Protein AF-0000000066373907 (afdb_homodimer)

Secondary structure (DSSP, 8-state):
---------------------PPPPHHHHHHHHHHTTHHHHHHHHHHHHHHHHHHHHHHHHHHTS-GGGHHHHHHHHHHHHHHHHHHHS-HHHHHHHHHHHHHHHHHH--HHHHHHHHHHHTSHHHHHHHHHHHHHHHHHHHHHHHHHHHHHHHHHHHHHHHHHHHHHHHHHHGGG-/---------------------PPPPHHHHHHHHHHTTHHHHHHHHHHHHHHHHHHHHHHHHHHTS-GGGHHHHHHHHHHHHHHHHHHHS-HHHHHHHHHHHHHHHHHH--HHHHHHHHHHHTSHHHHHHHHHHHHHHHHHHHHHHHHHHHHHHHHHHHHHHHHHHHHHHHHHHGGG-

Radius of gyration: 29.96 Å; Cα contacts (8 Å, |Δi|>4): 237; chains: 2; bounding box: 47×124×114 Å

Solvent-accessible surface area (backbone atoms only — not comparable to full-atom values): 19797 Å² total; per-residue (Å²): 136,81,77,76,76,76,78,72,78,76,71,73,71,70,68,70,62,73,66,62,70,47,62,42,51,71,68,57,50,52,48,35,44,55,39,64,43,42,85,77,41,47,63,59,53,51,52,51,53,51,47,66,64,44,46,64,57,52,51,55,57,49,68,71,41,58,80,94,42,34,67,62,50,50,50,49,50,50,50,46,51,52,55,38,47,60,71,56,70,37,74,67,50,54,46,51,53,52,49,46,46,50,54,46,46,40,74,71,41,30,32,67,42,48,51,52,48,33,56,45,27,61,33,76,56,30,38,52,47,60,70,45,43,61,57,48,50,52,56,38,49,53,58,47,48,54,52,46,52,54,52,49,50,54,48,43,59,69,49,40,63,63,45,52,51,52,48,46,47,56,70,57,58,69,63,78,112,138,83,77,71,80,75,76,74,77,78,71,76,72,69,70,70,61,72,65,64,70,48,63,42,52,71,67,57,49,52,49,35,44,56,39,64,42,41,83,77,40,46,63,59,50,51,51,51,54,50,48,66,66,43,45,64,55,51,52,55,56,49,68,72,40,58,77,92,43,33,66,62,50,50,51,50,50,51,50,46,50,51,54,38,48,60,71,57,70,37,75,66,51,54,48,50,52,50,48,46,47,50,54,45,45,40,74,70,41,30,34,67,44,47,49,52,48,32,57,46,28,62,31,74,56,29,40,51,48,60,71,44,43,63,57,49,49,52,55,39,50,52,55,47,47,56,52,45,52,54,50,50,50,53,46,43,57,70,50,39,63,64,46,52,51,52,50,47,47,56,67,57,57,68,62,78,111

Sequence (354 aa):
MKLKTLLLPFAALALCANAFAAPPGDASLARWLDTQNFDRDIEKNMIEGFNAGFKPYADKALAEMPEAKKDQAAEAFNRYRENVLKDLITPEVKQAVRNTLLKNAREIYTQEEIDGMIAFYGSPVGQSVVAKNPRLIKKSMSEIAVSWTALSGKIARHHLPEFTEELRRIICGGIVDMKLKTLLLPFAALALCANAFAAPPGDASLARWLDTQNFDRDIEKNMIEGFNAGFKPYADKALAEMPEAKKDQAAEAFNRYRENVLKDLITPEVKQAVRNTLLKNAREIYTQEEIDGMIAFYGSPVGQSVVAKNPRLIKKSMSEIAVSWTALSGKIARHHLPEFTEELRRIICGGIVD

Foldseek 3Di:
DPPPPPPPPPPPPPPPPPVPLAQADPVLLVLLCVLLVCVVCVLVVVLVVLCVVCVVVLVVVLVPDDPVCSVVSNVVSVVVSVVVSVVCDDPVNSVVVSVVVSVVCRVPDGNVRSVVSSVQSVDPNNVVCSVCVVVVCVVVCVVVVVVCVVVVVVVCVVCVVVVVVVVCCVVPVVPPD/DCPPPPPPPPPPPPPPPPVPLAQADPVLLVLLCVLLVCVVCVLVVVLVVLCVVCVVVLVVVLVPDDPVCSVVSNVVSVVVSVVVSVVCDDPVNSVVVSVVVSVVCRVPDGNVRSVVSSVQSVDPVNVVCSVCVVVVCVVVCVVVVVVVVVVVVVVCVVCVVVVVVVVCCVVPVVPPD

pLDDT: mean 86.68, std 18.95, range [26.3, 98.62]

InterPro domains:
  IPR018637 Domain of unknown function DUF2059 [PF09832] (107-146)

Structure (mmCIF, N/CA/C/O backbone):
data_AF-0000000066373907-model_v1
#
loop_
_entity.id
_entity.type
_entity.pdbx_description
1 polymer 'DUF2059 domain-containing protein'
#
loop_
_atom_site.group_PDB
_atom_site.id
_atom_site.type_symbol
_atom_site.label_atom_id
_atom_site.label_alt_id
_atom_site.label_comp_id
_atom_site.label_asym_id
_atom_site.label_entity_id
_atom_site.label_seq_id
_atom_site.pdbx_PDB_ins_code
_atom_site.Cartn_x
_atom_site.Cartn_y
_atom_site.Cartn_z
_atom_site.occupancy
_atom_site.B_iso_or_equiv
_atom_site.auth_seq_id
_atom_site.auth_comp_id
_atom_site.auth_asym_id
_atom_site.auth_atom_id
_atom_site.pdbx_PDB_model_num
ATOM 1 N N . MET A 1 1 ? 12.992 -78.875 14.039 1 27.16 1 MET A N 1
ATOM 2 C CA . MET A 1 1 ? 13.805 -77.688 13.68 1 27.16 1 MET A CA 1
ATOM 3 C C . MET A 1 1 ? 12.922 -76.562 13.242 1 27.16 1 MET A C 1
ATOM 5 O O . MET A 1 1 ? 12.445 -76.5 12.109 1 27.16 1 MET A O 1
ATOM 9 N N . LYS A 1 2 ? 11.875 -76.25 14.148 1 34.34 2 LYS A N 1
ATOM 10 C CA . LYS A 1 2 ? 10.758 -75.312 14.109 1 34.34 2 LYS A CA 1
ATOM 11 C C . LYS A 1 2 ? 11.242 -73.875 13.828 1 34.34 2 LYS A C 1
ATOM 13 O O . LYS A 1 2 ? 12.031 -73.312 14.586 1 34.34 2 LYS A O 1
ATOM 18 N N . LEU A 1 3 ? 11.469 -73.625 12.547 1 29.72 3 LEU A N 1
ATOM 19 C CA . LEU A 1 3 ? 11.914 -72.375 12.031 1 29.72 3 LEU A CA 1
ATOM 20 C C . LEU A 1 3 ? 11 -71.25 12.516 1 29.72 3 LEU A C 1
ATOM 22 O O . LEU A 1 3 ? 9.805 -71.25 12.211 1 29.72 3 LEU A O 1
ATOM 26 N N . LYS A 1 4 ? 11.125 -70.75 13.766 1 40.22 4 LYS A N 1
ATOM 27 C CA . LYS A 1 4 ? 10.633 -69.5 14.398 1 40.22 4 LYS A CA 1
ATOM 28 C C . LYS A 1 4 ? 10.781 -68.312 13.461 1 40.22 4 LYS A C 1
ATOM 30 O O . LYS A 1 4 ? 11.891 -67.875 13.195 1 40.22 4 LYS A O 1
ATOM 35 N N . THR A 1 5 ? 10.148 -68.375 12.25 1 36.06 5 THR A N 1
ATOM 36 C CA . THR A 1 5 ? 10.172 -67.188 11.391 1 36.06 5 THR A CA 1
ATOM 37 C C . THR A 1 5 ? 9.766 -65.938 12.172 1 36.06 5 THR A C 1
ATOM 39 O O . THR A 1 5 ? 8.656 -65.875 12.703 1 36.06 5 THR A O 1
ATOM 42 N N . LEU A 1 6 ? 10.656 -65.375 12.914 1 40.25 6 LEU A N 1
ATOM 43 C CA . LEU A 1 6 ? 10.648 -64.062 13.562 1 40.25 6 LEU A CA 1
ATOM 44 C C . LEU A 1 6 ? 10.125 -62.969 12.617 1 40.25 6 LEU A C 1
ATOM 46 O O . LEU A 1 6 ? 10.727 -62.719 11.57 1 40.25 6 LEU A O 1
ATOM 50 N N . LEU A 1 7 ? 8.844 -62.969 12.305 1 39.47 7 LEU A N 1
ATOM 51 C CA . LEU A 1 7 ? 8.203 -61.844 11.625 1 39.47 7 LEU A CA 1
ATOM 52 C C . LEU A 1 7 ? 8.555 -60.531 12.289 1 39.47 7 LEU A C 1
ATOM 54 O O . LEU A 1 7 ? 8.273 -60.344 13.477 1 39.47 7 LEU A O 1
ATOM 58 N N . LEU A 1 8 ? 9.781 -60 12.102 1 41.75 8 LEU A N 1
ATOM 59 C CA . LEU A 1 8 ? 10.203 -58.656 12.508 1 41.75 8 LEU A CA 1
ATOM 60 C C . LEU A 1 8 ? 9.203 -57.625 12.047 1 41.75 8 LEU A C 1
ATOM 62 O O . LEU A 1 8 ? 8.891 -57.531 10.852 1 41.75 8 LEU A O 1
ATOM 66 N N . PRO A 1 9 ? 8.219 -57.188 12.906 1 45.09 9 PRO A N 1
ATOM 67 C CA . PRO A 1 9 ? 7.375 -56.031 12.586 1 45.09 9 PRO A CA 1
ATOM 68 C C . PRO A 1 9 ? 8.18 -54.844 12.062 1 45.09 9 PRO A C 1
ATOM 70 O O . PRO A 1 9 ? 9.086 -54.375 12.742 1 45.09 9 PRO A O 1
ATOM 73 N N . PHE A 1 10 ? 8.633 -54.781 10.805 1 41.22 10 PHE A N 1
ATOM 74 C CA . PHE A 1 10 ? 9.109 -53.531 10.227 1 41.22 10 PHE A CA 1
ATOM 75 C C . PHE A 1 10 ? 8.172 -52.375 10.562 1 41.22 10 PHE A C 1
ATOM 77 O O . PHE A 1 10 ? 7.074 -52.281 10.008 1 41.22 10 PHE A O 1
ATOM 84 N N . ALA A 1 11 ? 8.016 -51.969 11.844 1 39.66 11 ALA A N 1
ATOM 85 C CA . ALA A 1 11 ? 7.434 -50.688 12.148 1 39.66 11 ALA A CA 1
ATOM 86 C C . ALA A 1 11 ? 8.008 -49.594 11.242 1 39.66 11 ALA A C 1
ATOM 88 O O . ALA A 1 11 ? 9.188 -49.25 11.336 1 39.66 11 ALA A O 1
ATOM 89 N N . ALA A 1 12 ? 7.648 -49.531 10.031 1 39.56 12 ALA A N 1
ATOM 90 C CA . ALA A 1 12 ? 7.867 -48.312 9.266 1 39.56 12 ALA A CA 1
ATOM 91 C C . ALA A 1 12 ? 7.605 -47.062 10.117 1 39.56 12 ALA A C 1
ATOM 93 O O . ALA A 1 12 ? 6.465 -46.812 10.5 1 39.56 12 ALA A O 1
ATOM 94 N N . LEU A 1 13 ? 8.43 -46.812 11.125 1 38.62 13 LEU A N 1
ATOM 95 C CA . LEU A 1 13 ? 8.414 -45.438 11.664 1 38.62 13 LEU A CA 1
ATOM 96 C C . LEU A 1 13 ? 8.25 -44.438 10.547 1 38.62 13 LEU A C 1
ATOM 98 O O . LEU A 1 13 ? 9.164 -44.219 9.75 1 38.62 13 LEU A O 1
ATOM 102 N N . ALA A 1 14 ? 7.105 -44.375 9.945 1 40.09 14 ALA A N 1
ATOM 103 C CA . ALA A 1 14 ? 6.812 -43.125 9.25 1 40.09 14 ALA A CA 1
ATOM 104 C C . ALA A 1 14 ? 7.422 -41.938 9.977 1 40.09 14 ALA A C 1
ATOM 106 O O . ALA A 1 14 ? 6.961 -41.562 11.055 1 40.09 14 ALA A O 1
ATOM 107 N N . LEU A 1 15 ? 8.734 -41.812 10.047 1 37.41 15 LEU A N 1
ATOM 108 C CA . LEU A 1 15 ? 9.25 -40.469 10.352 1 37.41 15 LEU A CA 1
ATOM 109 C C . LEU A 1 15 ? 8.32 -39.406 9.805 1 37.41 15 LEU A C 1
ATOM 111 O O . LEU A 1 15 ? 8.227 -39.219 8.586 1 37.41 15 LEU A O 1
ATOM 115 N N . CYS A 1 16 ? 7.195 -39.281 10.344 1 41.19 16 CYS A N 1
ATOM 116 C CA . CYS A 1 16 ? 6.625 -37.969 10.211 1 41.19 16 CYS A CA 1
ATOM 117 C C . CYS A 1 16 ? 7.715 -36.906 10.219 1 41.19 16 CYS A C 1
ATOM 119 O O . CYS A 1 16 ? 8.164 -36.469 11.289 1 41.19 16 CYS A O 1
ATOM 121 N N . ALA A 1 17 ? 8.797 -37.031 9.43 1 38.56 17 ALA A N 1
ATOM 122 C CA . ALA A 1 17 ? 9.578 -35.812 9.266 1 38.56 17 ALA A CA 1
ATOM 123 C C . ALA A 1 17 ? 8.703 -34.594 9.445 1 38.56 17 ALA A C 1
ATOM 125 O O . ALA A 1 17 ? 7.77 -34.344 8.672 1 38.56 17 ALA A O 1
ATOM 126 N N . ASN A 1 18 ? 8.211 -34.312 10.555 1 42.47 18 ASN A N 1
ATOM 127 C CA . ASN A 1 18 ? 7.922 -32.906 10.695 1 42.47 18 ASN A CA 1
ATOM 128 C C . ASN A 1 18 ? 8.719 -32.062 9.695 1 42.47 18 ASN A C 1
ATOM 130 O O . ASN A 1 18 ? 9.922 -31.859 9.883 1 42.47 18 ASN A O 1
ATOM 134 N N . ALA A 1 19 ? 8.852 -32.438 8.445 1 44.06 19 ALA A N 1
ATOM 135 C CA . ALA A 1 19 ? 9.469 -31.609 7.422 1 44.06 19 ALA A CA 1
ATOM 136 C C . ALA A 1 19 ? 9.477 -30.141 7.844 1 44.06 19 ALA A C 1
ATOM 138 O O . ALA A 1 19 ? 8.445 -29.469 7.793 1 44.06 19 ALA A O 1
ATOM 139 N N . PHE A 1 20 ? 9.93 -29.891 9 1 51.97 20 PHE A N 1
ATOM 140 C CA . PHE A 1 20 ? 10.242 -28.484 9.258 1 51.97 20 PHE A CA 1
ATOM 141 C C . PHE A 1 20 ? 10.461 -27.734 7.957 1 51.97 20 PHE A C 1
ATOM 143 O O . PHE A 1 20 ? 11.281 -28.125 7.129 1 51.97 20 PHE A O 1
ATOM 150 N N . ALA A 1 21 ? 9.336 -27.188 7.434 1 69.56 21 ALA A N 1
ATOM 151 C CA . ALA A 1 21 ? 9.453 -26.312 6.27 1 69.56 21 ALA A CA 1
ATOM 152 C C . ALA A 1 21 ? 10.805 -25.609 6.238 1 69.56 21 ALA A C 1
ATOM 154 O O . ALA A 1 21 ? 11.141 -24.859 7.16 1 69.56 21 ALA A O 1
ATOM 155 N N . ALA A 1 22 ? 11.82 -26.203 5.613 1 84.75 22 ALA A N 1
ATOM 156 C CA . ALA A 1 22 ? 13.172 -25.672 5.496 1 84.75 22 ALA A CA 1
ATOM 157 C C . ALA A 1 22 ? 13.156 -24.219 5.066 1 84.75 22 ALA A C 1
ATOM 159 O O . ALA A 1 22 ? 12.359 -23.828 4.207 1 84.75 22 ALA A O 1
ATOM 160 N N . PRO A 1 23 ? 13.891 -23.422 5.844 1 92.12 23 PRO A N 1
ATOM 161 C CA . PRO A 1 23 ? 14.031 -22.047 5.348 1 92.12 23 PRO A CA 1
ATOM 162 C C . PRO A 1 23 ? 14.531 -21.984 3.908 1 92.12 23 PRO A C 1
ATOM 164 O O . PRO A 1 23 ? 15.25 -22.891 3.461 1 92.12 23 PRO A O 1
ATOM 167 N N . PRO A 1 24 ? 14.047 -21.047 3.199 1 97.5 24 PRO A N 1
ATOM 168 C CA . PRO A 1 24 ? 14.492 -20.938 1.807 1 97.5 24 PRO A CA 1
ATOM 169 C C . PRO A 1 24 ? 15.984 -20.656 1.681 1 97.5 24 PRO A C 1
ATOM 171 O O . PRO A 1 24 ? 16.547 -19.922 2.504 1 97.5 24 PRO A O 1
ATOM 174 N N . GLY A 1 25 ? 16.641 -21.281 0.656 1 96.62 25 GLY A N 1
ATOM 175 C CA . GLY A 1 25 ? 18.047 -21 0.358 1 96.62 25 GLY A CA 1
ATOM 176 C C . GLY A 1 25 ? 18.25 -19.641 -0.283 1 96.62 25 GLY A C 1
ATOM 177 O O . GLY A 1 25 ? 17.297 -19.047 -0.812 1 96.62 25 GLY A O 1
ATOM 178 N N . ASP A 1 26 ? 19.484 -19.141 -0.21 1 96.44 26 ASP A N 1
ATOM 179 C CA . ASP A 1 26 ? 19.828 -17.828 -0.762 1 96.44 26 ASP A CA 1
ATOM 180 C C . ASP A 1 26 ? 19.547 -17.781 -2.262 1 96.44 26 ASP A C 1
ATOM 182 O O . ASP A 1 26 ? 19.031 -16.781 -2.762 1 96.44 26 ASP A O 1
ATOM 186 N N . ALA A 1 27 ? 19.859 -18.797 -2.938 1 97 27 ALA A N 1
ATOM 187 C CA . ALA A 1 27 ? 19.672 -18.828 -4.387 1 97 27 ALA A CA 1
ATOM 188 C C . ALA A 1 27 ? 18.188 -18.75 -4.75 1 97 27 ALA A C 1
ATOM 190 O O . ALA A 1 27 ? 17.812 -18.047 -5.688 1 97 27 ALA A O 1
ATOM 191 N N . SER A 1 28 ? 17.344 -19.484 -4.027 1 97.69 28 SER A N 1
ATOM 192 C CA . SER A 1 28 ? 15.906 -19.469 -4.27 1 97.69 28 SER A CA 1
ATOM 193 C C . SER A 1 28 ? 15.312 -18.094 -3.98 1 97.69 28 SER A C 1
ATOM 195 O O . SER A 1 28 ? 14.477 -17.594 -4.734 1 97.69 28 SER A O 1
ATOM 197 N N . LEU A 1 29 ? 15.789 -17.516 -2.92 1 98.06 29 LEU A N 1
ATOM 198 C CA . LEU A 1 29 ? 15.297 -16.188 -2.555 1 98.06 29 LEU A CA 1
ATOM 199 C C . LEU A 1 29 ? 15.68 -15.156 -3.609 1 98.06 29 LEU A C 1
ATOM 201 O O . LEU A 1 29 ? 14.875 -14.305 -3.973 1 98.06 29 LEU A O 1
ATOM 205 N N . ALA A 1 30 ? 16.906 -15.219 -4.062 1 96.38 30 ALA A N 1
ATOM 206 C CA . ALA A 1 30 ? 17.328 -14.32 -5.129 1 96.38 30 ALA A CA 1
ATOM 207 C C . ALA A 1 30 ? 16.5 -14.523 -6.391 1 96.38 30 ALA A C 1
ATOM 209 O O . ALA A 1 30 ? 16.078 -13.555 -7.027 1 96.38 30 ALA A O 1
ATOM 210 N N . ARG A 1 31 ? 16.25 -15.719 -6.727 1 97.44 31 ARG A N 1
ATOM 211 C CA . ARG A 1 31 ? 15.445 -16.031 -7.902 1 97.44 31 ARG A CA 1
ATOM 212 C C . ARG A 1 31 ? 14.016 -15.523 -7.73 1 97.44 31 ARG A C 1
ATOM 214 O O . ARG A 1 31 ? 13.414 -15.031 -8.68 1 97.44 31 ARG A O 1
ATOM 221 N N . TRP A 1 32 ? 13.453 -15.664 -6.582 1 98 32 TRP A N 1
ATOM 222 C CA . TRP A 1 32 ? 12.125 -15.148 -6.285 1 98 32 TRP A CA 1
ATOM 223 C C . TRP A 1 32 ? 12.039 -13.656 -6.555 1 98 32 TRP A C 1
ATOM 225 O O . TRP A 1 32 ? 11.141 -13.188 -7.262 1 98 32 TRP A O 1
ATOM 235 N N . LEU A 1 33 ? 12.992 -12.953 -6.004 1 96.56 33 LEU A N 1
ATOM 236 C CA . LEU A 1 33 ? 12.969 -11.508 -6.207 1 96.56 33 LEU A CA 1
ATOM 237 C C . LEU A 1 33 ? 13.094 -11.164 -7.691 1 96.56 33 LEU A C 1
ATOM 239 O O . LEU A 1 33 ? 12.5 -10.195 -8.164 1 96.56 33 LEU A O 1
ATOM 243 N N . ASP A 1 34 ? 13.883 -11.93 -8.414 1 95.38 34 ASP A N 1
ATOM 244 C CA . ASP A 1 34 ? 14.023 -11.727 -9.852 1 95.38 34 ASP A CA 1
ATOM 245 C C . ASP A 1 34 ? 12.688 -11.875 -10.562 1 95.38 34 ASP A C 1
ATOM 247 O O . ASP A 1 34 ? 12.359 -11.094 -11.461 1 95.38 34 ASP A O 1
ATOM 251 N N . THR A 1 35 ? 11.953 -12.875 -10.148 1 96.88 35 THR A N 1
ATOM 252 C CA . THR A 1 35 ? 10.664 -13.117 -10.789 1 96.88 35 THR A CA 1
ATOM 253 C C . THR A 1 35 ? 9.688 -11.977 -10.492 1 96.88 35 THR A C 1
ATOM 255 O O . THR A 1 35 ? 8.719 -11.773 -11.227 1 96.88 35 THR A O 1
ATOM 258 N N . GLN A 1 36 ? 9.938 -11.211 -9.477 1 92.94 36 GLN A N 1
ATOM 259 C CA . GLN A 1 36 ? 9.086 -10.094 -9.094 1 92.94 36 GLN A CA 1
ATOM 260 C C . GLN A 1 36 ? 9.5 -8.812 -9.805 1 92.94 36 GLN A C 1
ATOM 262 O O . GLN A 1 36 ? 8.883 -7.762 -9.617 1 92.94 36 GLN A O 1
ATOM 267 N N . ASN A 1 37 ? 10.516 -8.867 -10.531 1 92.5 37 ASN A N 1
ATOM 268 C CA . ASN A 1 37 ? 11.086 -7.738 -11.266 1 92.5 37 ASN A CA 1
ATOM 269 C C . ASN A 1 37 ? 11.492 -6.605 -10.328 1 92.5 37 ASN A C 1
ATOM 271 O O . ASN A 1 37 ? 11.344 -5.43 -10.672 1 92.5 37 ASN A O 1
ATOM 275 N N . PHE A 1 38 ? 11.961 -7.02 -9.211 1 90.69 38 PHE A N 1
ATOM 276 C CA . PHE A 1 38 ? 12.312 -6.062 -8.172 1 90.69 38 PHE A CA 1
ATOM 277 C C . PHE A 1 38 ? 13.391 -5.102 -8.664 1 90.69 38 PHE A C 1
ATOM 279 O O . PHE A 1 38 ? 13.219 -3.881 -8.586 1 90.69 38 PHE A O 1
ATOM 286 N N . ASP A 1 39 ? 14.461 -5.617 -9.18 1 87.19 39 ASP A N 1
ATOM 287 C CA . ASP A 1 39 ? 15.602 -4.801 -9.578 1 87.19 39 ASP A CA 1
ATOM 288 C C . ASP A 1 39 ? 15.219 -3.828 -10.695 1 87.19 39 ASP A C 1
ATOM 290 O O . ASP A 1 39 ? 15.688 -2.689 -10.727 1 87.19 39 ASP A O 1
ATOM 294 N N . ARG A 1 40 ? 14.336 -4.25 -11.469 1 88.06 40 ARG A N 1
ATOM 295 C CA . ARG A 1 40 ? 13.875 -3.412 -12.57 1 88.06 40 ARG A CA 1
ATOM 296 C C . ARG A 1 40 ? 13.055 -2.234 -12.055 1 88.06 40 ARG A C 1
ATOM 298 O O . ARG A 1 40 ? 13.156 -1.122 -12.57 1 88.06 40 ARG A O 1
ATOM 305 N N . ASP A 1 41 ? 12.289 -2.459 -10.984 1 92.25 41 ASP A N 1
ATOM 306 C CA . ASP A 1 41 ? 11.242 -1.504 -10.641 1 92.25 41 ASP A CA 1
ATOM 307 C C . ASP A 1 41 ? 11.633 -0.679 -9.414 1 92.25 41 ASP A C 1
ATOM 309 O O . ASP A 1 41 ? 11.016 0.348 -9.133 1 92.25 41 ASP A O 1
ATOM 313 N N . ILE A 1 42 ? 12.602 -1.022 -8.75 1 93.44 42 ILE A N 1
ATOM 314 C CA . ILE A 1 42 ? 12.898 -0.463 -7.434 1 93.44 42 ILE A CA 1
ATOM 315 C C . ILE A 1 42 ? 13.156 1.037 -7.555 1 93.44 42 ILE A C 1
ATOM 317 O O . ILE A 1 42 ? 12.633 1.83 -6.77 1 93.44 42 ILE A O 1
ATOM 321 N N . GLU A 1 43 ? 13.93 1.405 -8.523 1 93.25 43 GLU A N 1
ATOM 322 C CA . GLU A 1 43 ? 14.273 2.818 -8.664 1 93.25 43 GLU A CA 1
ATOM 323 C C . GLU A 1 43 ? 13.031 3.66 -8.93 1 93.25 43 GLU A C 1
ATOM 325 O O . GLU A 1 43 ? 12.812 4.688 -8.281 1 93.25 43 GLU A O 1
ATOM 330 N N . LYS A 1 44 ? 12.297 3.234 -9.859 1 92.94 44 LYS A N 1
ATOM 331 C CA . LYS A 1 44 ? 11.047 3.926 -10.18 1 92.94 44 LYS A CA 1
ATOM 332 C C . LYS A 1 44 ? 10.141 4.012 -8.961 1 92.94 44 LYS A C 1
ATOM 334 O O . LYS A 1 44 ? 9.57 5.07 -8.68 1 92.94 44 LYS A O 1
ATOM 339 N N . ASN A 1 45 ? 10.031 2.928 -8.266 1 90.06 45 ASN A N 1
ATOM 340 C CA . ASN A 1 45 ? 9.18 2.887 -7.078 1 90.06 45 ASN A CA 1
ATOM 341 C C . ASN A 1 45 ? 9.68 3.842 -5.996 1 90.06 45 ASN A C 1
ATOM 343 O O . ASN A 1 45 ? 8.883 4.523 -5.352 1 90.06 45 ASN A O 1
ATOM 347 N N . MET A 1 46 ? 10.938 3.922 -5.855 1 91.56 46 MET A N 1
ATOM 348 C CA . MET A 1 46 ? 11.523 4.824 -4.867 1 91.56 46 MET A CA 1
ATOM 349 C C . MET A 1 46 ? 11.289 6.281 -5.25 1 91.56 46 MET A C 1
ATOM 351 O O . MET A 1 46 ? 10.922 7.098 -4.406 1 91.56 46 MET A O 1
ATOM 355 N N . ILE A 1 47 ? 11.477 6.594 -6.504 1 93.44 47 ILE A N 1
ATOM 356 C CA . ILE A 1 47 ? 11.273 7.949 -7.004 1 93.44 47 ILE A CA 1
ATOM 357 C C . ILE A 1 47 ? 9.805 8.344 -6.836 1 93.44 47 ILE A C 1
ATOM 359 O O . ILE A 1 47 ? 9.508 9.43 -6.328 1 93.44 47 ILE A O 1
ATOM 363 N N . GLU A 1 48 ? 8.953 7.48 -7.215 1 90.19 48 GLU A N 1
ATOM 364 C CA . GLU A 1 48 ? 7.523 7.746 -7.086 1 90.19 48 GLU A CA 1
ATOM 365 C C . GLU A 1 48 ? 7.125 7.926 -5.625 1 90.19 48 GLU A C 1
ATOM 367 O O . GLU A 1 48 ? 6.32 8.805 -5.297 1 90.19 48 GLU A O 1
ATOM 372 N N . GLY A 1 49 ? 7.648 7.086 -4.855 1 86.75 49 GLY A N 1
ATOM 373 C CA . GLY A 1 49 ? 7.383 7.211 -3.43 1 86.75 49 GLY A CA 1
ATOM 374 C C . GLY A 1 49 ? 7.848 8.531 -2.852 1 86.75 49 GLY A C 1
ATOM 375 O O . GLY A 1 49 ? 7.121 9.18 -2.096 1 86.75 49 GLY A O 1
ATOM 376 N N . PHE A 1 50 ? 9.016 8.992 -3.152 1 90.75 50 PHE A N 1
ATOM 377 C CA . PHE A 1 50 ? 9.531 10.273 -2.689 1 90.75 50 PHE A CA 1
ATOM 378 C C . PHE A 1 50 ? 8.68 11.422 -3.209 1 90.75 50 PHE A C 1
ATOM 380 O O . PHE A 1 50 ? 8.344 12.336 -2.459 1 90.75 50 PHE A O 1
ATOM 387 N N . ASN A 1 51 ? 8.328 11.352 -4.508 1 92 51 ASN A N 1
ATOM 388 C CA . ASN A 1 51 ? 7.547 12.414 -5.129 1 92 51 ASN A CA 1
ATOM 389 C C . ASN A 1 51 ? 6.168 12.539 -4.492 1 92 51 ASN A C 1
ATOM 391 O O . ASN A 1 51 ? 5.656 13.648 -4.32 1 92 51 ASN A O 1
ATOM 395 N N . ALA A 1 52 ? 5.637 11.484 -4.156 1 86.94 52 ALA A N 1
ATOM 396 C CA . ALA A 1 52 ? 4.316 11.5 -3.531 1 86.94 52 ALA A CA 1
ATOM 397 C C . ALA A 1 52 ? 4.352 12.219 -2.186 1 86.94 52 ALA A C 1
ATOM 399 O O . ALA A 1 52 ? 3.393 12.898 -1.812 1 86.94 52 ALA A O 1
ATOM 400 N N . GLY A 1 53 ? 5.355 12.086 -1.495 1 84.5 53 GLY A N 1
ATOM 401 C CA . GLY A 1 53 ? 5.504 12.758 -0.215 1 84.5 53 GLY A CA 1
ATOM 402 C C . GLY A 1 53 ? 5.953 14.203 -0.348 1 84.5 53 GLY A C 1
ATOM 403 O O . GLY A 1 53 ? 5.578 15.055 0.459 1 84.5 53 GLY A O 1
ATOM 404 N N . PHE A 1 54 ? 6.652 14.469 -1.326 1 90.5 54 PHE A N 1
ATOM 405 C CA . PHE A 1 54 ? 7.27 15.781 -1.512 1 90.5 54 PHE A CA 1
ATOM 406 C C . PHE A 1 54 ? 6.289 16.75 -2.158 1 90.5 54 PHE A C 1
ATOM 408 O O . PHE A 1 54 ? 6.305 17.953 -1.858 1 90.5 54 PHE A O 1
ATOM 415 N N . LYS A 1 55 ? 5.488 16.297 -2.99 1 92 55 LYS A N 1
ATOM 416 C CA . LYS A 1 55 ? 4.656 17.141 -3.846 1 92 55 LYS A CA 1
ATOM 417 C C . LYS A 1 55 ? 3.713 18 -3.016 1 92 55 LYS A C 1
ATOM 419 O O . LYS A 1 55 ? 3.609 19.203 -3.242 1 92 55 LYS A O 1
ATOM 424 N N . PRO A 1 56 ? 3.021 17.469 -2.059 1 89.62 56 PRO A N 1
ATOM 425 C CA . PRO A 1 56 ? 2.135 18.328 -1.274 1 89.62 56 PRO A CA 1
ATOM 426 C C . PRO A 1 56 ? 2.885 19.438 -0.554 1 89.62 56 PRO A C 1
ATOM 428 O O . PRO A 1 56 ? 2.354 20.547 -0.397 1 89.62 56 PRO A O 1
ATOM 431 N N . TYR A 1 57 ? 3.998 19.156 -0.12 1 87.06 57 TYR A N 1
ATOM 432 C CA . TYR A 1 57 ? 4.82 20.172 0.545 1 87.06 57 TYR A CA 1
ATOM 433 C C . TYR A 1 57 ? 5.246 21.25 -0.431 1 87.06 57 TYR A C 1
ATOM 435 O O . TYR A 1 57 ? 5.141 22.438 -0.125 1 87.06 57 TYR A O 1
ATOM 443 N N . ALA A 1 58 ? 5.715 20.812 -1.536 1 92.06 58 ALA A N 1
ATOM 444 C CA . ALA A 1 58 ? 6.133 21.75 -2.568 1 92.06 58 ALA A CA 1
ATOM 445 C C . ALA A 1 58 ? 4.961 22.594 -3.041 1 92.06 58 ALA A C 1
ATOM 447 O O . ALA A 1 58 ? 5.09 23.812 -3.195 1 92.06 58 ALA A O 1
ATOM 448 N N . ASP A 1 59 ? 3.838 22.031 -3.258 1 93.44 59 ASP A N 1
ATOM 449 C CA . ASP A 1 59 ? 2.65 22.75 -3.719 1 93.44 59 ASP A CA 1
ATOM 450 C C . ASP A 1 59 ? 2.227 23.812 -2.711 1 93.44 59 ASP A C 1
ATOM 452 O O . ASP A 1 59 ? 1.892 24.938 -3.094 1 93.44 59 ASP A O 1
ATOM 456 N N . LYS A 1 60 ? 2.205 23.5 -1.528 1 91.75 60 LYS A N 1
ATOM 457 C CA . LYS A 1 60 ? 1.839 24.438 -0.476 1 91.75 60 LYS A CA 1
ATOM 458 C C . LYS A 1 60 ? 2.801 25.625 -0.439 1 91.75 60 LYS A C 1
ATOM 460 O O . LYS A 1 60 ? 2.371 26.781 -0.361 1 91.75 60 LYS A O 1
ATOM 465 N N . ALA A 1 61 ? 4.023 25.328 -0.466 1 90.25 61 ALA A N 1
ATOM 466 C CA . ALA A 1 61 ? 5.039 26.391 -0.437 1 90.25 61 ALA A CA 1
ATOM 467 C C . ALA A 1 61 ? 4.93 27.281 -1.663 1 90.25 61 ALA A C 1
ATOM 469 O O . ALA A 1 61 ? 5.035 28.516 -1.554 1 90.25 61 ALA A O 1
ATOM 470 N N . LEU A 1 62 ? 4.738 26.703 -2.797 1 92.75 62 LEU A N 1
ATOM 471 C CA . LEU A 1 62 ? 4.629 27.453 -4.043 1 92.75 62 LEU A CA 1
ATOM 472 C C . LEU A 1 62 ? 3.381 28.328 -4.043 1 92.75 62 LEU A C 1
ATOM 474 O O . LEU A 1 62 ? 3.379 29.422 -4.629 1 92.75 62 LEU A O 1
ATOM 478 N N . ALA A 1 63 ? 2.348 27.891 -3.436 1 93.12 63 ALA A N 1
ATOM 479 C CA . ALA A 1 63 ? 1.103 28.656 -3.35 1 93.12 63 ALA A CA 1
ATOM 480 C C . ALA A 1 63 ? 1.304 29.953 -2.58 1 93.12 63 ALA A C 1
ATOM 482 O O . ALA A 1 63 ? 0.592 30.938 -2.811 1 93.12 63 ALA A O 1
ATOM 483 N N . GLU A 1 64 ? 2.248 29.938 -1.75 1 89.69 64 GLU A N 1
ATOM 484 C CA . GLU A 1 64 ? 2.506 31.109 -0.903 1 89.69 64 GLU A CA 1
ATOM 485 C C . GLU A 1 64 ? 3.482 32.062 -1.571 1 89.69 64 GLU A C 1
ATOM 487 O O . GLU A 1 64 ? 3.727 33.156 -1.063 1 89.69 64 GLU A O 1
ATOM 492 N N . MET A 1 65 ? 4.023 31.672 -2.633 1 89.69 65 MET A N 1
ATOM 493 C CA . MET A 1 65 ? 4.98 32.5 -3.359 1 89.69 65 MET A CA 1
ATOM 494 C C . MET A 1 65 ? 4.262 33.562 -4.18 1 89.69 65 MET A C 1
ATOM 496 O O . MET A 1 65 ? 3.141 33.344 -4.648 1 89.69 65 MET A O 1
ATOM 500 N N . PRO A 1 66 ? 4.93 34.781 -4.312 1 89.44 66 PRO A N 1
ATOM 501 C CA . PRO A 1 66 ? 4.379 35.75 -5.246 1 89.44 66 PRO A CA 1
ATOM 502 C C . PRO A 1 66 ? 4.211 35.219 -6.656 1 89.44 66 PRO A C 1
ATOM 504 O O . PRO A 1 66 ? 5.047 34.438 -7.125 1 89.44 66 PRO A O 1
ATOM 507 N N . GLU A 1 67 ? 3.072 35.5 -7.305 1 89.94 67 GLU A N 1
ATOM 508 C CA . GLU A 1 67 ? 2.705 34.969 -8.609 1 89.94 67 GLU A CA 1
ATOM 509 C C . GLU A 1 67 ? 3.838 35.156 -9.617 1 89.94 67 GLU A C 1
ATOM 511 O O . GLU A 1 67 ? 4.125 34.25 -10.414 1 89.94 67 GLU A O 1
ATOM 516 N N . ALA A 1 68 ? 4.512 36.375 -9.508 1 91.44 68 ALA A N 1
ATOM 517 C CA . ALA A 1 68 ? 5.543 36.719 -10.477 1 91.44 68 ALA A CA 1
ATOM 518 C C . ALA A 1 68 ? 6.77 35.812 -10.328 1 91.44 68 ALA A C 1
ATOM 520 O O . ALA A 1 68 ? 7.594 35.719 -11.242 1 91.44 68 ALA A O 1
ATOM 521 N N . LYS A 1 69 ? 6.863 35.125 -9.227 1 93.25 69 LYS A N 1
ATOM 522 C CA . LYS A 1 69 ? 8.078 34.375 -8.938 1 93.25 69 LYS A CA 1
ATOM 523 C C . LYS A 1 69 ? 7.781 32.875 -8.883 1 93.25 69 LYS A C 1
ATOM 525 O O . LYS A 1 69 ? 8.688 32.062 -8.648 1 93.25 69 LYS A O 1
ATOM 530 N N . LYS A 1 70 ? 6.602 32.469 -9.117 1 92.81 70 LYS A N 1
ATOM 531 C CA . LYS A 1 70 ? 6.172 31.094 -8.938 1 92.81 70 LYS A CA 1
ATOM 532 C C . LYS A 1 70 ? 6.938 30.156 -9.859 1 92.81 70 LYS A C 1
ATOM 534 O O . LYS A 1 70 ? 7.324 29.062 -9.453 1 92.81 70 LYS A O 1
ATOM 539 N N . ASP A 1 71 ? 7.125 30.578 -11.07 1 93.88 71 ASP A N 1
ATOM 540 C CA . ASP A 1 71 ? 7.828 29.734 -12.031 1 93.88 71 ASP A CA 1
ATOM 541 C C . ASP A 1 71 ? 9.281 29.516 -11.609 1 93.88 71 ASP A C 1
ATOM 543 O O . ASP A 1 71 ? 9.789 28.391 -11.656 1 93.88 71 ASP A O 1
ATOM 547 N N . GLN A 1 72 ? 9.914 30.562 -11.211 1 94.25 72 GLN A N 1
ATOM 548 C CA . GLN A 1 72 ? 11.297 30.453 -10.758 1 94.25 72 GLN A CA 1
ATOM 549 C C . GLN A 1 72 ? 11.398 29.609 -9.492 1 94.25 72 GLN A C 1
ATOM 551 O O . GLN A 1 72 ? 12.32 28.797 -9.352 1 94.25 72 GLN A O 1
ATOM 556 N N . ALA A 1 73 ? 10.5 29.828 -8.625 1 94.88 73 ALA A N 1
ATOM 557 C CA . ALA A 1 73 ? 10.484 29.031 -7.391 1 94.88 73 ALA A CA 1
ATOM 558 C C . ALA A 1 73 ? 10.258 27.562 -7.684 1 94.88 73 ALA A C 1
ATOM 560 O O . ALA A 1 73 ? 10.883 26.688 -7.062 1 94.88 73 ALA A O 1
ATOM 561 N N . ALA A 1 74 ? 9.344 27.297 -8.617 1 95.56 74 ALA A N 1
ATOM 562 C CA . ALA A 1 74 ? 9.062 25.906 -9.008 1 95.56 74 ALA A CA 1
ATOM 563 C C . ALA A 1 74 ? 10.32 25.219 -9.531 1 95.56 74 ALA A C 1
ATOM 565 O O . ALA A 1 74 ? 10.555 24.047 -9.25 1 95.56 74 ALA A O 1
ATOM 566 N N . GLU A 1 75 ? 11.086 25.922 -10.25 1 95.94 75 GLU A N 1
ATOM 567 C CA . GLU A 1 75 ? 12.336 25.375 -10.773 1 95.94 75 GLU A CA 1
ATOM 568 C C . GLU A 1 75 ? 13.32 25.094 -9.648 1 95.94 75 GLU A C 1
ATOM 570 O O . GLU A 1 75 ? 14.047 24.094 -9.688 1 95.94 75 GLU A O 1
ATOM 575 N N . ALA A 1 76 ? 13.359 25.953 -8.734 1 95.25 76 ALA A N 1
ATOM 576 C CA . ALA A 1 76 ? 14.234 25.75 -7.582 1 95.25 76 ALA A CA 1
ATOM 577 C C . ALA A 1 76 ? 13.82 24.5 -6.793 1 95.25 76 ALA A C 1
ATOM 579 O O . ALA A 1 76 ? 14.68 23.719 -6.363 1 95.25 76 ALA A O 1
ATOM 580 N N . PHE A 1 77 ? 12.531 24.359 -6.625 1 95.62 77 PHE A N 1
ATOM 581 C CA . PHE A 1 77 ? 12.023 23.172 -5.945 1 95.62 77 PHE A CA 1
ATOM 582 C C . PHE A 1 77 ? 12.398 21.906 -6.715 1 95.62 77 PHE A C 1
ATOM 584 O O . PHE A 1 77 ? 12.773 20.906 -6.113 1 95.62 77 PHE A O 1
ATOM 591 N N . ASN A 1 78 ? 12.25 21.938 -8 1 95.81 78 ASN A N 1
ATOM 592 C CA . ASN A 1 78 ? 12.602 20.797 -8.836 1 95.81 78 ASN A CA 1
ATOM 593 C C . ASN A 1 78 ? 14.086 20.469 -8.727 1 95.81 78 ASN A C 1
ATOM 595 O O . ASN A 1 78 ? 14.461 19.281 -8.672 1 95.81 78 ASN A O 1
ATOM 599 N N . ARG A 1 79 ? 14.914 21.453 -8.703 1 96.19 79 ARG A N 1
ATOM 600 C CA . ARG A 1 79 ? 16.344 21.234 -8.555 1 96.19 79 ARG A CA 1
ATOM 601 C C . ARG A 1 79 ? 16.656 20.609 -7.199 1 96.19 79 ARG A C 1
ATOM 603 O O . ARG A 1 79 ? 17.484 19.688 -7.105 1 96.19 79 ARG A O 1
ATOM 610 N N . TYR A 1 80 ? 16.031 21.156 -6.215 1 96.38 80 TYR A N 1
ATOM 611 C CA . TYR A 1 80 ? 16.203 20.594 -4.879 1 96.38 80 TYR A CA 1
ATOM 612 C C . TYR A 1 80 ? 15.797 19.125 -4.852 1 96.38 80 TYR A C 1
ATOM 614 O O . TYR A 1 80 ? 16.547 18.281 -4.348 1 96.38 80 TYR A O 1
ATOM 622 N N . ARG A 1 81 ? 14.656 18.844 -5.371 1 95.81 81 ARG A N 1
ATOM 623 C CA . ARG A 1 81 ? 14.141 17.484 -5.43 1 95.81 81 ARG A CA 1
ATOM 624 C C . ARG A 1 81 ? 15.117 16.562 -6.156 1 95.81 81 ARG A C 1
ATOM 626 O O . ARG A 1 81 ? 15.391 15.453 -5.695 1 95.81 81 ARG A O 1
ATOM 633 N N . GLU A 1 82 ? 15.633 16.969 -7.293 1 95.88 82 GLU A N 1
ATOM 634 C CA . GLU A 1 82 ? 16.562 16.188 -8.094 1 95.88 82 GLU A CA 1
ATOM 635 C C . GLU A 1 82 ? 17.859 15.914 -7.34 1 95.88 82 GLU A C 1
ATOM 637 O O . GLU A 1 82 ? 18.406 14.812 -7.402 1 95.88 82 GLU A O 1
ATOM 642 N N . ASN A 1 83 ? 18.328 16.922 -6.633 1 96.25 83 ASN A N 1
ATOM 643 C CA . ASN A 1 83 ? 19.547 16.766 -5.855 1 96.25 83 ASN A CA 1
ATOM 644 C C . ASN A 1 83 ? 19.359 15.766 -4.707 1 96.25 83 ASN A C 1
ATOM 646 O O . ASN A 1 83 ? 20.219 14.938 -4.449 1 96.25 83 ASN A O 1
ATOM 650 N N . VAL A 1 84 ? 18.266 15.883 -4.113 1 96.06 84 VAL A N 1
ATOM 651 C CA . VAL A 1 84 ? 17.969 14.961 -3.021 1 96.06 84 VAL A CA 1
ATOM 652 C C . VAL A 1 84 ? 17.859 13.539 -3.561 1 96.06 84 VAL A C 1
ATOM 654 O O . VAL A 1 84 ? 18.453 12.617 -3.006 1 96.06 84 VAL A O 1
ATOM 657 N N . LEU A 1 85 ? 17.125 13.32 -4.633 1 96.12 85 LEU A N 1
ATOM 658 C CA . LEU A 1 85 ? 16.906 11.992 -5.207 1 96.12 85 LEU A CA 1
ATOM 659 C C . LEU A 1 85 ? 18.234 11.383 -5.676 1 96.12 85 LEU A C 1
ATOM 661 O O . LEU A 1 85 ? 18.438 10.172 -5.551 1 96.12 85 LEU A O 1
ATOM 665 N N . LYS A 1 86 ? 19.078 12.188 -6.191 1 95.69 86 LYS A N 1
ATOM 666 C CA . LYS A 1 86 ? 20.391 11.719 -6.648 1 95.69 86 LYS A CA 1
ATOM 667 C C . LYS A 1 86 ? 21.172 11.102 -5.5 1 95.69 86 LYS A C 1
ATOM 669 O O . LYS A 1 86 ? 21.828 10.07 -5.68 1 95.69 86 LYS A O 1
ATOM 674 N N . ASP A 1 87 ? 21.062 11.68 -4.359 1 95.56 87 ASP A N 1
ATOM 675 C CA . ASP A 1 87 ? 21.812 11.195 -3.205 1 95.56 87 ASP A CA 1
ATOM 676 C C . ASP A 1 87 ? 21.062 10.078 -2.492 1 95.56 87 ASP A C 1
ATOM 678 O O . ASP A 1 87 ? 21.656 9.297 -1.748 1 95.56 87 ASP A O 1
ATOM 682 N N . LEU A 1 88 ? 19.859 10.031 -2.729 1 94.69 88 LEU A N 1
ATOM 683 C CA . LEU A 1 88 ? 19.016 9.055 -2.029 1 94.69 88 LEU A CA 1
ATOM 684 C C . LEU A 1 88 ? 19 7.727 -2.771 1 94.69 88 LEU A C 1
ATOM 686 O O . LEU A 1 88 ? 19.047 6.664 -2.15 1 94.69 88 LEU A O 1
ATOM 690 N N . ILE A 1 89 ? 18.938 7.766 -4.09 1 94.88 89 ILE A N 1
ATOM 691 C CA . ILE A 1 89 ? 18.797 6.559 -4.898 1 94.88 89 ILE A CA 1
ATOM 692 C C . ILE A 1 89 ? 20.172 6.059 -5.332 1 94.88 89 ILE A C 1
ATOM 694 O O . ILE A 1 89 ? 20.562 6.234 -6.484 1 94.88 89 ILE A O 1
ATOM 698 N N . THR A 1 90 ? 20.859 5.371 -4.402 1 95.06 90 THR A N 1
ATOM 699 C CA . THR A 1 90 ? 22.172 4.805 -4.652 1 95.06 90 THR A CA 1
ATOM 700 C C . THR A 1 90 ? 22.109 3.281 -4.695 1 95.06 90 THR A C 1
ATOM 702 O O . THR A 1 90 ? 21.141 2.682 -4.246 1 95.06 90 THR A O 1
ATOM 705 N N . PRO A 1 91 ? 23.125 2.643 -5.305 1 95.5 91 PRO A N 1
ATOM 706 C CA . PRO A 1 91 ? 23.188 1.179 -5.273 1 95.5 91 PRO A CA 1
ATOM 707 C C . PRO A 1 91 ? 23.125 0.617 -3.854 1 95.5 91 PRO A C 1
ATOM 709 O O . PRO A 1 91 ? 22.547 -0.445 -3.629 1 95.5 91 PRO A O 1
ATOM 712 N N . GLU A 1 92 ? 23.703 1.35 -2.916 1 95.31 92 GLU A N 1
ATOM 713 C CA . GLU A 1 92 ? 23.703 0.902 -1.526 1 95.31 92 GLU A CA 1
ATOM 714 C C . GLU A 1 92 ? 22.297 0.9 -0.934 1 95.31 92 GLU A C 1
ATOM 716 O O . GLU A 1 92 ? 21.922 -0.034 -0.225 1 95.31 92 GLU A O 1
ATOM 721 N N . VAL A 1 93 ? 21.547 1.927 -1.242 1 94.88 93 VAL A N 1
ATOM 722 C CA . VAL A 1 93 ? 20.188 2.027 -0.714 1 94.88 93 VAL A CA 1
ATOM 723 C C . VAL A 1 93 ? 19.312 0.963 -1.357 1 94.88 93 VAL A C 1
ATOM 725 O O . VAL A 1 93 ? 18.516 0.311 -0.674 1 94.88 93 VAL A O 1
ATOM 728 N N . LYS A 1 94 ? 19.438 0.776 -2.621 1 95.38 94 LYS A N 1
ATOM 729 C CA . LYS A 1 94 ? 18.688 -0.266 -3.312 1 95.38 94 LYS A CA 1
ATOM 730 C C . LYS A 1 94 ? 19 -1.644 -2.734 1 95.38 94 LYS A C 1
ATOM 732 O O . LYS A 1 94 ? 18.094 -2.457 -2.535 1 95.38 94 LYS A O 1
ATOM 737 N N . GLN A 1 95 ? 20.266 -1.87 -2.477 1 95.81 95 GLN A N 1
ATOM 738 C CA . GLN A 1 95 ? 20.688 -3.143 -1.899 1 95.81 95 GLN A CA 1
ATOM 739 C C . GLN A 1 95 ? 20.125 -3.324 -0.495 1 95.81 95 GLN A C 1
ATOM 741 O O . GLN A 1 95 ? 19.781 -4.441 -0.099 1 95.81 95 GLN A O 1
ATOM 746 N N . ALA A 1 96 ? 20.062 -2.279 0.233 1 95.62 96 ALA A N 1
ATOM 747 C CA . ALA A 1 96 ? 19.516 -2.357 1.581 1 95.62 96 ALA A CA 1
ATOM 748 C C . ALA A 1 96 ? 18.031 -2.756 1.545 1 95.62 96 ALA A C 1
ATOM 750 O O . ALA A 1 96 ? 17.578 -3.555 2.367 1 95.62 96 ALA A O 1
ATOM 751 N N . VAL A 1 97 ? 17.281 -2.203 0.627 1 95.88 97 VAL A N 1
ATOM 752 C CA . VAL A 1 97 ? 15.875 -2.566 0.456 1 95.88 97 VAL A CA 1
ATOM 753 C C . VAL A 1 97 ? 15.766 -4.039 0.064 1 95.88 97 VAL A C 1
ATOM 755 O O . VAL A 1 97 ? 14.969 -4.781 0.636 1 95.88 97 VAL A O 1
ATOM 758 N N . ARG A 1 98 ? 16.578 -4.441 -0.858 1 96.38 98 ARG A N 1
ATOM 759 C CA . ARG A 1 98 ? 16.625 -5.832 -1.303 1 96.38 98 ARG A CA 1
ATOM 760 C C . ARG A 1 98 ? 16.906 -6.773 -0.136 1 96.38 98 ARG A C 1
ATOM 762 O O . ARG A 1 98 ? 16.219 -7.785 0.03 1 96.38 98 ARG A O 1
ATOM 769 N N . ASN A 1 99 ? 17.875 -6.438 0.623 1 97 99 ASN A N 1
ATOM 770 C CA . ASN A 1 99 ? 18.281 -7.27 1.753 1 97 99 ASN A CA 1
ATOM 771 C C . ASN A 1 99 ? 17.156 -7.375 2.793 1 97 99 ASN A C 1
ATOM 773 O O . ASN A 1 99 ? 16.984 -8.422 3.414 1 97 99 ASN A O 1
ATOM 777 N N . THR A 1 100 ? 16.484 -6.277 2.984 1 97.31 100 THR A N 1
ATOM 778 C CA . THR A 1 100 ? 15.375 -6.289 3.93 1 97.31 100 THR A CA 1
ATOM 779 C C . THR A 1 100 ? 14.281 -7.246 3.469 1 97.31 100 THR A C 1
ATOM 781 O O . THR A 1 100 ? 13.742 -8.016 4.266 1 97.31 100 THR A O 1
ATOM 784 N N . LEU A 1 101 ? 13.961 -7.227 2.18 1 97.25 101 LEU A N 1
ATOM 785 C CA . LEU A 1 101 ? 12.953 -8.117 1.624 1 97.25 101 LEU A CA 1
ATOM 786 C C . LEU A 1 101 ? 13.391 -9.578 1.74 1 97.25 101 LEU A C 1
ATOM 788 O O . LEU A 1 101 ? 12.602 -10.438 2.139 1 97.25 101 LEU A O 1
ATOM 792 N N . LEU A 1 102 ? 14.625 -9.844 1.4 1 97.94 102 LEU A N 1
ATOM 793 C CA . LEU A 1 102 ? 15.148 -11.203 1.442 1 97.94 102 LEU A CA 1
ATOM 794 C C . LEU A 1 102 ? 15.164 -11.734 2.871 1 97.94 102 LEU A C 1
ATOM 796 O O . LEU A 1 102 ? 14.805 -12.891 3.113 1 97.94 102 LEU A O 1
ATOM 800 N N . LYS A 1 103 ? 15.648 -10.922 3.775 1 97.75 103 LYS A N 1
ATOM 801 C CA . LYS A 1 103 ? 15.68 -11.289 5.188 1 97.75 103 LYS A CA 1
ATOM 802 C C . LYS A 1 103 ? 14.289 -11.664 5.691 1 97.75 103 LYS A C 1
ATOM 804 O O . LYS A 1 103 ? 14.109 -12.719 6.309 1 97.75 103 LYS A O 1
ATOM 809 N N . ASN A 1 104 ? 13.312 -10.852 5.422 1 98.12 104 ASN A N 1
ATOM 810 C CA . ASN A 1 104 ? 11.953 -11.094 5.906 1 98.12 104 ASN A CA 1
ATOM 811 C C . ASN A 1 104 ? 11.305 -12.266 5.184 1 98.12 104 ASN A C 1
ATOM 813 O O . ASN A 1 104 ? 10.555 -13.039 5.793 1 98.12 104 ASN A O 1
ATOM 817 N N . ALA A 1 105 ? 11.57 -12.391 3.896 1 98 105 ALA A N 1
ATOM 818 C CA . ALA A 1 105 ? 11.062 -13.555 3.166 1 98 105 ALA A CA 1
ATOM 819 C C . ALA A 1 105 ? 11.602 -14.852 3.756 1 98 105 ALA A C 1
ATOM 821 O O . ALA A 1 105 ? 10.867 -15.836 3.879 1 98 105 ALA A O 1
ATOM 822 N N . ARG A 1 106 ? 12.852 -14.875 4.078 1 98 106 ARG A N 1
ATOM 823 C CA . ARG A 1 106 ? 13.461 -16.047 4.691 1 98 106 ARG A CA 1
ATOM 824 C C . ARG A 1 106 ? 12.781 -16.406 6.008 1 98 106 ARG A C 1
ATOM 826 O O . ARG A 1 106 ? 12.586 -17.578 6.316 1 98 106 ARG A O 1
ATOM 833 N N . GLU A 1 107 ? 12.461 -15.383 6.766 1 97.56 107 GLU A N 1
ATOM 834 C CA . GLU A 1 107 ? 11.844 -15.57 8.078 1 97.56 107 GLU A CA 1
ATOM 835 C C . GLU A 1 107 ? 10.398 -16.047 7.945 1 97.56 107 GLU A C 1
ATOM 837 O O . GLU A 1 107 ? 9.906 -16.797 8.797 1 97.56 107 GLU A O 1
ATOM 842 N N . ILE A 1 108 ? 9.742 -15.734 6.91 1 98.06 108 ILE A N 1
ATOM 843 C CA . ILE A 1 108 ? 8.289 -15.867 6.867 1 98.06 108 ILE A CA 1
ATOM 844 C C . ILE A 1 108 ? 7.906 -17.062 5.988 1 98.06 108 ILE A C 1
ATOM 846 O O . ILE A 1 108 ? 6.988 -17.812 6.316 1 98.06 108 ILE A O 1
ATOM 850 N N . TYR A 1 109 ? 8.586 -17.234 4.91 1 98.19 109 TYR A N 1
ATOM 851 C CA . TYR A 1 109 ? 8.195 -18.25 3.943 1 98.19 109 TYR A CA 1
ATOM 852 C C . TYR A 1 109 ? 9.055 -19.5 4.09 1 98.19 109 TYR A C 1
ATOM 854 O O . TYR A 1 109 ? 10.18 -19.438 4.582 1 98.19 109 TYR A O 1
ATOM 862 N N . THR A 1 110 ? 8.539 -20.594 3.594 1 97.88 110 THR A N 1
ATOM 863 C CA . THR A 1 110 ? 9.297 -21.828 3.459 1 97.88 110 THR A CA 1
ATOM 864 C C . THR A 1 110 ? 9.898 -21.953 2.059 1 97.88 110 THR A C 1
ATOM 866 O O . THR A 1 110 ? 9.5 -21.234 1.146 1 97.88 110 THR A O 1
ATOM 869 N N . GLN A 1 111 ? 10.852 -22.922 1.938 1 98.19 111 GLN A N 1
ATOM 870 C CA . GLN A 1 111 ? 11.422 -23.203 0.625 1 98.19 111 GLN A CA 1
ATOM 871 C C . GLN A 1 111 ? 10.336 -23.609 -0.371 1 98.19 111 GLN A C 1
ATOM 873 O O . GLN A 1 111 ? 10.367 -23.188 -1.529 1 98.19 111 GLN A O 1
ATOM 878 N N . GLU A 1 112 ? 9.391 -24.406 0.115 1 97.81 112 GLU A N 1
ATOM 879 C CA . GLU A 1 112 ? 8.305 -24.859 -0.748 1 97.81 112 GLU A CA 1
ATOM 880 C C . GLU A 1 112 ? 7.48 -23.672 -1.266 1 97.81 112 GLU A C 1
ATOM 882 O O . GLU A 1 112 ? 7.113 -23.641 -2.441 1 97.81 112 GLU A O 1
ATOM 887 N N . GLU A 1 113 ? 7.18 -22.734 -0.395 1 98.31 113 GLU A N 1
ATOM 888 C CA . GLU A 1 113 ? 6.426 -21.547 -0.774 1 98.31 113 GLU A CA 1
ATOM 889 C C . GLU A 1 113 ? 7.199 -20.688 -1.776 1 98.31 113 GLU A C 1
ATOM 891 O O . GLU A 1 113 ? 6.637 -20.234 -2.773 1 98.31 113 GLU A O 1
ATOM 896 N N . ILE A 1 114 ? 8.453 -20.531 -1.504 1 98.62 114 ILE A N 1
ATOM 897 C CA . ILE A 1 114 ? 9.305 -19.781 -2.412 1 98.62 114 ILE A CA 1
ATOM 898 C C . ILE A 1 114 ? 9.383 -20.484 -3.764 1 98.62 114 ILE A C 1
ATOM 900 O O . ILE A 1 114 ? 9.266 -19.844 -4.812 1 98.62 114 ILE A O 1
ATOM 904 N N . ASP A 1 115 ? 9.492 -21.781 -3.783 1 98.44 115 ASP A N 1
ATOM 905 C CA . ASP A 1 115 ? 9.523 -22.547 -5.023 1 98.44 115 ASP A CA 1
ATOM 906 C C . ASP A 1 115 ? 8.219 -22.391 -5.797 1 98.44 115 ASP A C 1
ATOM 908 O O . ASP A 1 115 ? 8.227 -22.266 -7.023 1 98.44 115 ASP A O 1
ATOM 912 N N . GLY A 1 116 ? 7.148 -22.484 -5.066 1 98.25 116 GLY A N 1
ATOM 913 C CA . GLY A 1 116 ? 5.855 -22.281 -5.699 1 98.25 116 GLY A CA 1
ATOM 914 C C . GLY A 1 116 ? 5.723 -20.906 -6.348 1 98.25 116 GLY A C 1
ATOM 915 O O . GLY A 1 116 ? 5.219 -20.797 -7.469 1 98.25 116 GLY A O 1
ATOM 916 N N . MET A 1 117 ? 6.195 -19.859 -5.684 1 98.44 117 MET A N 1
ATOM 917 C CA . MET A 1 117 ? 6.145 -18.516 -6.238 1 98.44 117 MET A CA 1
ATOM 918 C C . MET A 1 117 ? 7.074 -18.375 -7.441 1 98.44 117 MET A C 1
ATOM 920 O O . MET A 1 117 ? 6.727 -17.75 -8.438 1 98.44 117 MET A O 1
ATOM 924 N N . ILE A 1 118 ? 8.227 -18.984 -7.348 1 98.5 118 ILE A N 1
ATOM 925 C CA . ILE A 1 118 ? 9.156 -18.953 -8.469 1 98.5 118 ILE A CA 1
ATOM 926 C C . ILE A 1 118 ? 8.523 -19.625 -9.688 1 98.5 118 ILE A C 1
ATOM 928 O O . ILE A 1 118 ? 8.617 -19.125 -10.805 1 98.5 118 ILE A O 1
ATOM 932 N N . ALA A 1 119 ? 7.875 -20.719 -9.445 1 98.31 119 ALA A N 1
ATOM 933 C CA . ALA A 1 119 ? 7.266 -21.453 -10.547 1 98.31 119 ALA A CA 1
ATOM 934 C C . ALA A 1 119 ? 6.164 -20.641 -11.219 1 98.31 119 ALA A C 1
ATOM 936 O O . ALA A 1 119 ? 6.098 -20.562 -12.445 1 98.31 119 ALA A O 1
ATOM 937 N N . PHE A 1 120 ? 5.352 -20.094 -10.445 1 98.38 120 PHE A N 1
ATOM 938 C CA . PHE A 1 120 ? 4.262 -19.312 -11.023 1 98.38 120 PHE A CA 1
ATOM 939 C C . PHE A 1 120 ? 4.785 -18.031 -11.664 1 98.38 120 PHE A C 1
ATOM 941 O O . PHE A 1 120 ? 4.574 -17.797 -12.852 1 98.38 120 PHE A O 1
ATOM 948 N N . TYR A 1 121 ? 5.551 -17.188 -10.898 1 97.81 121 TYR A N 1
ATOM 949 C CA . TYR A 1 121 ? 5.961 -15.875 -11.359 1 97.81 121 TYR A CA 1
ATOM 950 C C . TYR A 1 121 ? 7.066 -15.984 -12.398 1 97.81 121 TYR A C 1
ATOM 952 O O . TYR A 1 121 ? 7.344 -15.023 -13.125 1 97.81 121 TYR A O 1
ATOM 960 N N . GLY A 1 122 ? 7.699 -17.094 -12.438 1 97.94 122 GLY A N 1
ATOM 961 C CA . GLY A 1 122 ? 8.688 -17.328 -13.477 1 97.94 122 GLY A CA 1
ATOM 962 C C . GLY A 1 122 ? 8.078 -17.734 -14.805 1 97.94 122 GLY A C 1
ATOM 963 O O . GLY A 1 122 ? 8.75 -17.703 -15.836 1 97.94 122 GLY A O 1
ATOM 964 N N . SER A 1 123 ? 6.785 -18.109 -14.836 1 98 123 SER A N 1
ATOM 965 C CA . SER A 1 123 ? 6.078 -18.469 -16.062 1 98 123 SER A CA 1
ATOM 966 C C . SER A 1 123 ? 5.707 -17.234 -16.875 1 98 123 SER A C 1
ATOM 968 O O . SER A 1 123 ? 5.676 -16.125 -16.328 1 98 123 SER A O 1
ATOM 970 N N . PRO A 1 124 ? 5.375 -17.406 -18.188 1 97.69 124 PRO A N 1
ATOM 971 C CA . PRO A 1 124 ? 4.926 -16.281 -19 1 97.69 124 PRO A CA 1
ATOM 972 C C . PRO A 1 124 ? 3.656 -15.625 -18.438 1 97.69 124 PRO A C 1
ATOM 974 O O . PRO A 1 124 ? 3.559 -14.398 -18.406 1 97.69 124 PRO A O 1
ATOM 977 N N . VAL A 1 125 ? 2.768 -16.453 -17.969 1 97.44 125 VAL A N 1
ATOM 978 C CA . VAL A 1 125 ? 1.518 -15.961 -17.391 1 97.44 125 VAL A CA 1
ATOM 979 C C . VAL A 1 125 ? 1.804 -15.188 -16.109 1 97.44 125 VAL A C 1
ATOM 981 O O . VAL A 1 125 ? 1.267 -14.094 -15.906 1 97.44 125 VAL A O 1
ATOM 984 N N . GLY A 1 126 ? 2.67 -15.727 -15.25 1 97.88 126 GLY A N 1
ATOM 985 C CA . GLY A 1 126 ? 3.039 -15.055 -14.016 1 97.88 126 GLY A CA 1
ATOM 986 C C . GLY A 1 126 ? 3.732 -13.727 -14.234 1 97.88 126 GLY A C 1
ATOM 987 O O . GLY A 1 126 ? 3.465 -12.758 -13.523 1 97.88 126 GLY A O 1
ATOM 988 N N . GLN A 1 127 ? 4.605 -13.656 -15.203 1 97.81 127 GLN A N 1
ATOM 989 C CA . GLN A 1 127 ? 5.309 -12.422 -15.516 1 97.81 127 GLN A CA 1
ATOM 990 C C . GLN A 1 127 ? 4.348 -11.352 -16.031 1 97.81 127 GLN A C 1
ATOM 992 O O . GLN A 1 127 ? 4.5 -10.172 -15.734 1 97.81 127 GLN A O 1
ATOM 997 N N . SER A 1 128 ? 3.363 -11.812 -16.797 1 97.69 128 SER A N 1
ATOM 998 C CA . SER A 1 128 ? 2.342 -10.875 -17.25 1 97.69 128 SER A CA 1
ATOM 999 C C . SER A 1 128 ? 1.54 -10.312 -16.078 1 97.69 128 SER A C 1
ATOM 1001 O O . SER A 1 128 ? 1.24 -9.117 -16.047 1 97.69 128 SER A O 1
ATOM 1003 N N . VAL A 1 129 ? 1.22 -11.102 -15.117 1 97.62 129 VAL A N 1
ATOM 1004 C CA . VAL A 1 129 ? 0.495 -10.688 -13.922 1 97.62 129 VAL A CA 1
ATOM 1005 C C . VAL A 1 129 ? 1.34 -9.695 -13.125 1 97.62 129 VAL A C 1
ATOM 1007 O O . VAL A 1 129 ? 0.843 -8.648 -12.695 1 97.62 129 VAL A O 1
ATOM 1010 N N . VAL A 1 130 ? 2.648 -10 -12.945 1 96.56 130 VAL A N 1
ATOM 1011 C CA . VAL A 1 130 ? 3.566 -9.141 -12.219 1 96.56 130 VAL A CA 1
ATOM 1012 C C . VAL A 1 130 ? 3.609 -7.758 -12.875 1 96.56 130 VAL A C 1
ATOM 1014 O O . VAL A 1 130 ? 3.596 -6.734 -12.18 1 96.56 130 VAL A O 1
ATOM 1017 N N . ALA A 1 131 ? 3.611 -7.711 -14.172 1 95 131 ALA A N 1
ATOM 1018 C CA . ALA A 1 131 ? 3.717 -6.465 -14.922 1 95 131 ALA A C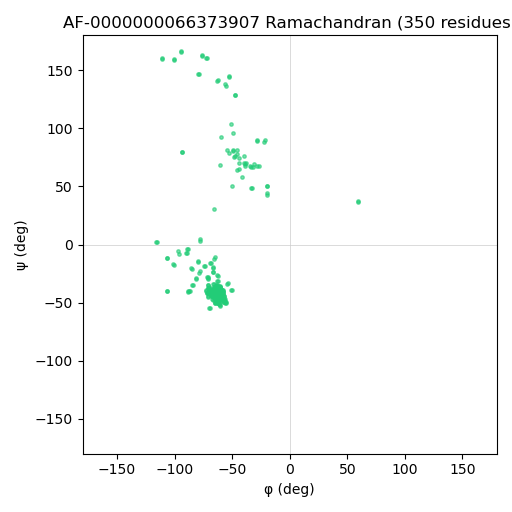A 1
ATOM 1019 C C . ALA A 1 131 ? 2.439 -5.641 -14.797 1 95 131 ALA A C 1
ATOM 1021 O O . ALA A 1 131 ? 2.484 -4.406 -14.805 1 95 131 ALA A O 1
ATOM 1022 N N . LYS A 1 132 ? 1.28 -6.293 -14.617 1 96.81 132 LYS A N 1
ATOM 1023 C CA . LYS A 1 132 ? -0.005 -5.602 -14.688 1 96.81 132 LYS A CA 1
ATOM 1024 C C . LYS A 1 132 ? -0.542 -5.297 -13.289 1 96.81 132 LYS A C 1
ATOM 1026 O O . LYS A 1 132 ? -1.426 -4.453 -13.133 1 96.81 132 LYS A O 1
ATOM 1031 N N . ASN A 1 133 ? -0.026 -5.957 -12.281 1 95.38 133 ASN A N 1
ATOM 1032 C CA . ASN A 1 133 ? -0.552 -5.84 -10.93 1 95.38 133 ASN A CA 1
ATOM 1033 C C . ASN A 1 133 ? -0.528 -4.395 -10.438 1 95.38 133 ASN A C 1
ATOM 1035 O O . ASN A 1 133 ? -1.501 -3.918 -9.852 1 95.38 133 ASN A O 1
ATOM 1039 N N . PRO A 1 134 ? 0.572 -3.695 -10.711 1 92.81 134 PRO A N 1
ATOM 1040 C CA . PRO A 1 134 ? 0.571 -2.309 -10.234 1 92.81 134 PRO A CA 1
ATOM 1041 C C . PRO A 1 134 ? -0.564 -1.48 -10.836 1 92.81 134 PRO A C 1
ATOM 1043 O O . PRO A 1 134 ? -1.117 -0.607 -10.164 1 92.81 134 PRO A O 1
ATOM 1046 N N . ARG A 1 135 ? -0.868 -1.733 -12.047 1 95.44 135 ARG A N 1
ATOM 1047 C CA . ARG A 1 135 ? -1.986 -1.033 -12.672 1 95.44 135 ARG A CA 1
ATOM 1048 C C . ARG A 1 135 ? -3.307 -1.402 -12 1 95.44 135 ARG A C 1
ATOM 1050 O O . ARG A 1 135 ? -4.152 -0.538 -11.766 1 95.44 135 ARG A O 1
ATOM 1057 N N . LEU A 1 136 ? -3.572 -2.682 -11.672 1 97.44 136 LEU A N 1
ATOM 1058 C CA . LEU A 1 136 ? -4.777 -3.123 -10.977 1 97.44 136 LEU A CA 1
ATOM 1059 C C . LEU A 1 136 ? -4.898 -2.449 -9.617 1 97.44 136 LEU A C 1
ATOM 1061 O O . LEU A 1 136 ? -5.961 -1.919 -9.273 1 97.44 136 LEU A O 1
ATOM 1065 N N . ILE A 1 137 ? -3.822 -2.488 -8.914 1 93.94 137 ILE A N 1
ATOM 1066 C CA . ILE A 1 137 ? -3.812 -1.964 -7.555 1 93.94 137 ILE A CA 1
ATOM 1067 C C . ILE A 1 137 ? -4.062 -0.458 -7.582 1 93.94 137 ILE A C 1
ATOM 1069 O O . ILE A 1 137 ? -4.965 0.04 -6.902 1 93.94 137 ILE A O 1
ATOM 1073 N N . LYS A 1 138 ? -3.354 0.215 -8.359 1 93.38 138 LYS A N 1
ATOM 1074 C CA . LYS A 1 138 ? -3.463 1.67 -8.422 1 93.38 138 LYS A CA 1
ATOM 1075 C C . LYS A 1 138 ? -4.859 2.102 -8.852 1 93.38 138 LYS A C 1
ATOM 1077 O O . LYS A 1 138 ? -5.469 2.973 -8.227 1 93.38 138 LYS A O 1
ATOM 1082 N N . LYS A 1 139 ? -5.293 1.55 -9.898 1 96.31 139 LYS A N 1
ATOM 1083 C CA . LYS A 1 139 ? -6.617 1.903 -10.406 1 96.31 139 LYS A CA 1
ATOM 1084 C C . LYS A 1 139 ? -7.703 1.581 -9.383 1 96.31 139 LYS A C 1
ATOM 1086 O O . LYS A 1 139 ? -8.57 2.41 -9.109 1 96.31 139 LYS A O 1
ATOM 1091 N N . SER A 1 140 ? -7.695 0.441 -8.773 1 96.94 140 SER A N 1
ATOM 1092 C CA . SER A 1 140 ? -8.711 0.009 -7.812 1 96.94 140 SER A CA 1
ATOM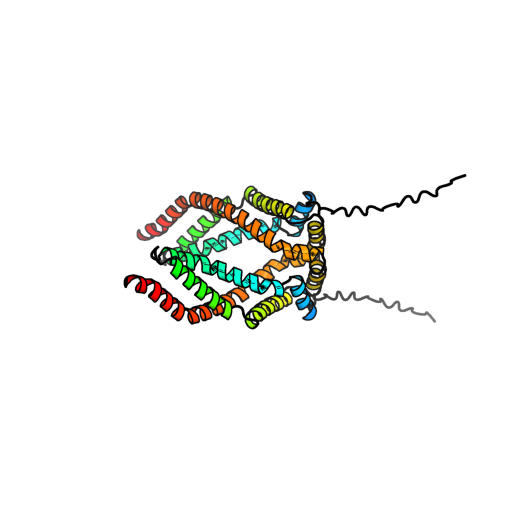 1093 C C . SER A 1 140 ? -8.641 0.833 -6.531 1 96.94 140 SER A C 1
ATOM 1095 O O . SER A 1 140 ? -9.672 1.289 -6.027 1 96.94 140 SER A O 1
ATOM 1097 N N . MET A 1 141 ? -7.484 1.028 -6.094 1 93.44 141 MET A N 1
ATOM 1098 C CA . MET A 1 141 ? -7.32 1.777 -4.848 1 93.44 141 MET A CA 1
ATOM 1099 C C . MET A 1 141 ? -7.77 3.225 -5.023 1 93.44 141 MET A C 1
ATOM 1101 O O . MET A 1 141 ? -8.352 3.812 -4.109 1 93.44 141 MET A O 1
ATOM 1105 N N . SER A 1 142 ? -7.469 3.77 -6.156 1 94.44 142 SER A N 1
ATOM 1106 C CA . SER A 1 142 ? -7.906 5.133 -6.43 1 94.44 142 SER A CA 1
ATOM 1107 C C . SER A 1 142 ? -9.43 5.234 -6.441 1 94.44 142 SER A C 1
ATOM 1109 O O . SER A 1 142 ? -10 6.145 -5.836 1 94.44 142 SER A O 1
ATOM 1111 N N . GLU A 1 143 ? -10.086 4.301 -7.062 1 95.75 143 GLU A N 1
ATOM 1112 C CA . GLU A 1 143 ? -11.539 4.312 -7.141 1 95.75 143 GLU A CA 1
ATOM 1113 C C . GLU A 1 143 ? -12.172 4.02 -5.781 1 95.75 143 GLU A C 1
ATOM 1115 O O . GLU A 1 143 ? -13.164 4.648 -5.402 1 95.75 143 GLU A O 1
ATOM 1120 N N . ILE A 1 144 ? -11.594 3.174 -5.039 1 94.5 144 ILE A N 1
ATOM 1121 C CA . ILE A 1 144 ? -12.102 2.809 -3.723 1 94.5 144 ILE A CA 1
ATOM 1122 C C . ILE A 1 144 ? -11.883 3.959 -2.742 1 94.5 144 ILE A C 1
ATOM 1124 O O . ILE A 1 144 ? -12.773 4.293 -1.957 1 94.5 144 ILE A O 1
ATOM 1128 N N . ALA A 1 145 ? -10.727 4.547 -2.836 1 90.5 145 ALA A N 1
ATOM 1129 C CA . ALA A 1 145 ? -10.383 5.652 -1.947 1 90.5 145 ALA A CA 1
ATOM 1130 C C . ALA A 1 145 ? -11.352 6.816 -2.127 1 90.5 145 ALA A C 1
ATOM 1132 O O . ALA A 1 145 ? -11.805 7.418 -1.146 1 90.5 145 ALA A O 1
ATOM 1133 N N . VAL A 1 146 ? -11.641 7.141 -3.301 1 89.75 146 VAL A N 1
ATOM 1134 C CA . VAL A 1 146 ? -12.547 8.242 -3.596 1 89.75 146 VAL A CA 1
ATOM 1135 C C . VAL A 1 146 ? -13.922 7.957 -2.99 1 89.75 146 VAL A C 1
ATOM 1137 O O . VAL A 1 146 ? -14.484 8.805 -2.291 1 89.75 146 VAL A O 1
ATOM 1140 N N . SER A 1 147 ? -14.383 6.789 -3.184 1 90.62 147 SER A N 1
ATOM 1141 C CA . SER A 1 147 ? -15.695 6.414 -2.65 1 90.62 147 SER A CA 1
ATOM 1142 C C . SER A 1 147 ? -15.656 6.305 -1.13 1 90.62 147 SER A C 1
ATOM 1144 O O . SER A 1 147 ? -16.594 6.711 -0.45 1 90.62 147 SER A O 1
ATOM 1146 N N . TRP A 1 148 ? -14.648 5.832 -0.65 1 90.12 148 TRP A N 1
ATOM 1147 C CA . TRP A 1 148 ? -14.484 5.641 0.788 1 90.12 148 TRP A CA 1
ATOM 1148 C C . TRP A 1 148 ? -14.43 6.98 1.513 1 90.12 148 TRP A C 1
ATOM 1150 O O . TRP A 1 148 ? -15.086 7.164 2.541 1 90.12 148 TRP A O 1
ATOM 1160 N N . THR A 1 149 ? -13.688 7.91 0.993 1 88.75 149 THR A N 1
ATOM 1161 C CA . THR A 1 149 ? -13.555 9.234 1.593 1 88.75 149 THR A CA 1
ATOM 1162 C C . THR A 1 149 ? -14.898 9.945 1.634 1 88.75 149 THR A C 1
ATOM 1164 O O . THR A 1 149 ? -15.281 10.508 2.664 1 88.75 149 THR A O 1
ATOM 1167 N N . ALA A 1 150 ? -15.555 9.836 0.529 1 91.25 150 ALA A N 1
ATOM 1168 C CA . ALA A 1 150 ? -16.859 10.484 0.46 1 91.25 150 ALA A CA 1
ATOM 1169 C C . ALA A 1 150 ? -17.844 9.859 1.45 1 91.25 150 ALA A C 1
ATOM 1171 O O . ALA A 1 150 ? -18.516 10.57 2.193 1 91.25 150 ALA A O 1
ATOM 1172 N N . LEU A 1 151 ? -17.875 8.586 1.524 1 93.44 151 LEU A N 1
ATOM 1173 C CA . LEU A 1 151 ? -18.812 7.875 2.387 1 93.44 151 LEU A CA 1
ATOM 1174 C C . LEU A 1 151 ? -18.438 8.055 3.855 1 93.44 151 LEU A C 1
ATOM 1176 O O . LEU A 1 151 ? -19.312 8.32 4.691 1 93.44 151 LEU A O 1
ATOM 1180 N N . SER A 1 152 ? -17.203 7.926 4.172 1 92.06 152 SER A N 1
ATOM 1181 C CA . SER A 1 152 ? -16.75 8.07 5.547 1 92.06 152 SER A CA 1
ATOM 1182 C C . SER A 1 152 ? -16.984 9.492 6.059 1 92.06 152 SER A C 1
ATOM 1184 O O . SER A 1 152 ? -17.344 9.688 7.223 1 92.06 152 SER A O 1
ATOM 1186 N N . GLY A 1 153 ? -16.734 10.469 5.18 1 90.56 153 GLY A N 1
ATOM 1187 C CA . GLY A 1 153 ? -17.031 11.844 5.551 1 90.56 153 GLY A CA 1
ATOM 1188 C C . GLY A 1 153 ? -18.484 12.078 5.891 1 90.56 153 GLY A C 1
ATOM 1189 O O . GLY A 1 153 ? -18.797 12.711 6.902 1 90.56 153 GLY A O 1
ATOM 1190 N N . LYS A 1 154 ? -19.281 11.578 5.059 1 94.44 154 LYS A N 1
ATOM 1191 C CA . LYS A 1 154 ? -20.719 11.719 5.273 1 94.44 154 LYS A CA 1
ATOM 1192 C C . LYS A 1 154 ? -21.141 11.062 6.582 1 94.44 154 LYS A C 1
ATOM 1194 O O . LYS A 1 154 ? -21.891 11.656 7.367 1 94.44 154 LYS A O 1
ATOM 1199 N N . ILE A 1 155 ? -20.688 9.891 6.887 1 95.44 155 ILE A N 1
ATOM 1200 C CA . ILE A 1 155 ? -21.078 9.117 8.07 1 95.44 155 ILE A CA 1
ATOM 1201 C C . ILE A 1 155 ? -20.484 9.773 9.32 1 95.44 155 ILE A C 1
ATOM 1203 O O . ILE A 1 155 ? -21.156 9.867 10.352 1 95.44 155 ILE A O 1
ATOM 1207 N N . ALA A 1 156 ? -19.297 10.188 9.188 1 92.25 156 ALA A N 1
ATOM 1208 C CA . ALA A 1 156 ? -18.656 10.883 10.305 1 92.25 156 ALA A CA 1
ATOM 1209 C C . ALA A 1 156 ? -19.438 12.141 10.672 1 92.25 156 ALA A C 1
ATOM 1211 O O . ALA A 1 156 ? -19.672 12.414 11.852 1 92.25 156 ALA A O 1
ATOM 1212 N N . ARG A 1 157 ? -19.828 12.875 9.656 1 93.81 157 ARG A N 1
ATOM 1213 C CA . ARG A 1 157 ? -20.578 14.102 9.883 1 93.81 157 ARG A CA 1
ATOM 1214 C C . ARG A 1 157 ? -21.922 13.797 10.562 1 93.81 157 ARG A C 1
ATOM 1216 O O . ARG A 1 157 ? -22.391 14.578 11.391 1 93.81 157 ARG A O 1
ATOM 1223 N N . HIS A 1 158 ? -22.469 12.711 10.203 1 95.56 158 HIS A N 1
ATOM 1224 C CA . HIS A 1 158 ? -23.734 12.297 10.789 1 95.56 158 HIS A CA 1
ATOM 1225 C C . HIS A 1 158 ? -23.594 12.039 12.289 1 95.56 158 HIS A C 1
ATOM 1227 O O . HIS A 1 158 ? -24.5 12.352 13.062 1 95.56 158 HIS A O 1
ATOM 1233 N N . HIS A 1 159 ? -22.453 11.531 12.742 1 96 159 HIS A N 1
ATOM 1234 C CA . HIS A 1 159 ? -22.281 11.156 14.141 1 96 159 HIS A CA 1
ATOM 1235 C C . HIS A 1 159 ? -21.578 12.266 14.93 1 96 159 HIS A C 1
ATOM 1237 O O . HIS A 1 159 ? -21.5 12.195 16.156 1 96 159 HIS A O 1
ATOM 1243 N N . LEU A 1 160 ? -21.141 13.281 14.281 1 93.94 160 LEU A N 1
ATOM 1244 C CA . LEU A 1 160 ? -20.312 14.328 14.875 1 93.94 160 LEU A CA 1
ATOM 1245 C C . LEU A 1 160 ? -21.078 15.086 15.953 1 93.94 160 LEU A C 1
ATOM 1247 O O . LEU A 1 160 ? -20.547 15.359 17.031 1 93.94 160 LEU A O 1
ATOM 1251 N N . PRO A 1 161 ? -22.391 15.445 15.742 1 94.5 161 PRO A N 1
ATOM 1252 C CA . PRO A 1 161 ? -23.109 16.219 16.75 1 94.5 161 PRO A CA 1
ATOM 1253 C C . PRO A 1 161 ? -23.203 15.5 18.094 1 94.5 161 PRO A C 1
ATOM 1255 O O . PRO A 1 161 ? -22.953 16.109 19.141 1 94.5 161 PRO A O 1
ATOM 1258 N N . GLU A 1 162 ? -23.5 14.219 18.031 1 94.5 162 GLU A N 1
ATOM 1259 C CA . GLU A 1 162 ? -23.578 13.453 19.281 1 94.5 162 GLU A CA 1
ATOM 1260 C C . GLU A 1 162 ? -22.219 13.383 19.969 1 94.5 162 GLU A C 1
ATOM 1262 O O . GLU A 1 162 ? -22.141 13.461 21.203 1 94.5 162 GLU A O 1
ATOM 1267 N N . PHE A 1 163 ? -21.219 13.227 19.234 1 94.88 163 PHE A N 1
ATOM 1268 C CA . PHE A 1 163 ? -19.859 13.164 19.75 1 94.88 163 PHE A CA 1
ATOM 1269 C C . PHE A 1 163 ? -19.453 14.484 20.391 1 94.88 163 PHE A C 1
ATOM 1271 O O . PHE A 1 163 ? -18.906 14.5 21.484 1 94.88 163 PHE A O 1
ATOM 1278 N N . THR A 1 164 ? -19.688 15.578 19.703 1 93.06 164 THR A N 1
ATOM 1279 C CA . THR A 1 164 ? -19.328 16.891 20.203 1 93.06 164 THR A CA 1
ATOM 1280 C C . THR A 1 164 ? -20.062 17.203 21.5 1 93.06 164 THR A C 1
ATOM 1282 O O . THR A 1 164 ? -19.5 17.781 22.438 1 93.06 164 THR A O 1
ATOM 1285 N N . GLU A 1 165 ? -21.328 16.828 21.578 1 93.44 165 GLU A N 1
ATOM 1286 C CA . GLU A 1 165 ? -22.109 17.031 22.797 1 93.44 165 GLU A CA 1
ATOM 1287 C C . GLU A 1 165 ? -21.547 16.234 23.953 1 93.44 165 GLU A C 1
ATOM 1289 O O . GLU A 1 165 ? -21.469 16.734 25.078 1 93.44 165 GLU A O 1
ATOM 1294 N N . GLU A 1 166 ? -21.219 15.016 23.656 1 93.5 166 GLU A N 1
ATOM 1295 C CA . GLU A 1 166 ? -20.625 14.188 24.703 1 93.5 166 GLU A CA 1
ATOM 1296 C C . GLU A 1 166 ? -19.312 14.781 25.203 1 93.5 166 GLU A C 1
ATOM 1298 O O . GLU A 1 166 ? -19.062 14.812 26.406 1 93.5 166 GLU A O 1
ATOM 1303 N N . LEU A 1 167 ?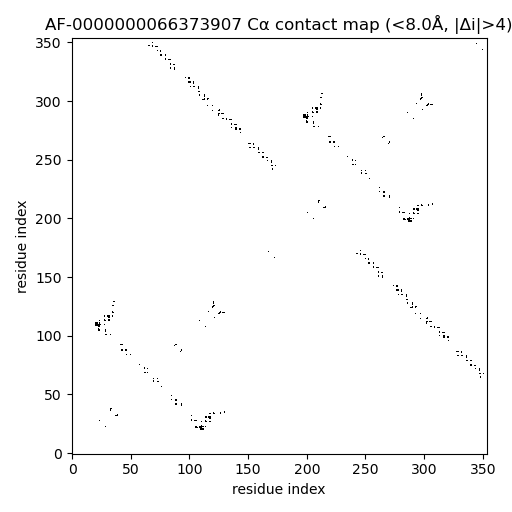 -18.5 15.305 24.344 1 91.75 167 LEU A N 1
ATOM 1304 C CA . LEU A 1 167 ? -17.234 15.898 24.734 1 91.75 167 LEU A CA 1
ATOM 1305 C C . LEU A 1 167 ? -17.438 17.156 25.562 1 91.75 167 LEU A C 1
ATOM 1307 O O . LEU A 1 167 ? -16.719 17.406 26.531 1 91.75 167 LEU A O 1
ATOM 1311 N N . ARG A 1 168 ? -18.422 17.891 25.125 1 90.81 168 ARG A N 1
ATOM 1312 C CA . ARG A 1 168 ? -18.75 19.094 25.875 1 90.81 168 ARG A CA 1
ATOM 1313 C C . ARG A 1 168 ? -19.156 18.75 27.312 1 90.81 168 ARG A C 1
ATOM 1315 O O . ARG A 1 168 ? -18.719 19.422 28.25 1 90.81 168 ARG A O 1
ATOM 1322 N N . ARG A 1 169 ? -19.922 17.766 27.453 1 91.81 169 ARG A N 1
ATOM 1323 C CA . ARG A 1 169 ? -20.359 17.328 28.781 1 91.81 169 ARG A CA 1
ATOM 1324 C C . ARG A 1 169 ? -19.172 16.875 29.625 1 91.81 169 ARG A C 1
ATOM 1326 O O . ARG A 1 169 ? -19.109 17.172 30.828 1 91.81 169 ARG A O 1
ATOM 1333 N N . ILE A 1 170 ? -18.297 16.188 29.016 1 91.81 170 ILE A N 1
ATOM 1334 C CA . ILE A 1 170 ? -17.109 15.695 29.703 1 91.81 170 ILE A CA 1
ATOM 1335 C C . ILE A 1 170 ? -16.234 16.875 30.141 1 91.81 170 ILE A C 1
ATOM 1337 O O . ILE A 1 170 ? -15.781 16.922 31.281 1 91.81 170 ILE A O 1
ATOM 1341 N N . ILE A 1 171 ? -16.062 17.797 29.234 1 85.75 171 ILE A N 1
ATOM 1342 C CA . ILE A 1 171 ? -15.172 18.922 29.484 1 85.75 171 ILE A CA 1
ATOM 1343 C C . ILE A 1 171 ? -15.805 19.891 30.484 1 85.75 171 ILE A C 1
ATOM 1345 O O . ILE A 1 171 ? -15.141 20.328 31.422 1 85.75 171 ILE A O 1
ATOM 1349 N N . CYS A 1 172 ? -17.109 20.109 30.359 1 84.19 172 CYS A N 1
ATOM 1350 C CA . CYS A 1 172 ? -17.781 21.078 31.203 1 84.19 172 CYS A CA 1
ATOM 1351 C C . CYS A 1 172 ? -18.266 20.438 32.5 1 84.19 172 CYS A C 1
ATOM 1353 O O . CYS A 1 172 ? -18.484 21.125 33.5 1 84.19 172 CYS A O 1
ATOM 1355 N N . GLY A 1 173 ? -18.781 19.281 32.594 1 70.38 173 GLY A N 1
ATOM 1356 C CA . GLY A 1 173 ? -19.328 18.672 33.781 1 70.38 173 GLY A CA 1
ATOM 1357 C C . GLY A 1 173 ? -18.297 18.375 34.844 1 70.38 173 GLY A C 1
ATOM 1358 O O . GLY A 1 173 ? -18.641 18.078 36 1 70.38 173 GLY A O 1
ATOM 1359 N N . GLY A 1 174 ? -17.016 18.188 34.719 1 55.16 174 GLY A N 1
ATOM 1360 C CA . GLY A 1 174 ? -16.125 18.047 35.875 1 55.16 174 GLY A CA 1
ATOM 1361 C C . GLY A 1 174 ? -16.016 19.312 36.719 1 55.16 174 GLY A C 1
ATOM 1362 O O . GLY A 1 174 ? -15.328 19.328 37.719 1 55.16 174 GLY A O 1
ATOM 1363 N N . ILE A 1 175 ? -16.469 20.469 36.312 1 46.56 175 ILE A N 1
ATOM 1364 C CA . ILE A 1 175 ? -16.312 21.672 37.125 1 46.56 175 ILE A CA 1
ATOM 1365 C C . ILE A 1 175 ? -17.328 21.688 38.25 1 46.56 175 ILE A C 1
ATOM 1367 O O . ILE A 1 175 ? -17.156 22.422 39.219 1 46.56 175 ILE A O 1
ATOM 1371 N N . VAL A 1 176 ? -18.422 21.078 38.281 1 40.94 176 VAL A N 1
ATOM 1372 C CA . VAL A 1 176 ? -19.344 21.25 39.406 1 40.94 176 VAL A CA 1
ATOM 1373 C C . VAL A 1 176 ? -18.875 20.438 40.594 1 40.94 176 VAL A C 1
ATOM 1375 O O . VAL A 1 176 ? -19.531 20.406 41.656 1 40.94 176 VAL A O 1
ATOM 1378 N N . ASP A 1 177 ? -17.766 19.703 40.719 1 34.09 177 ASP A N 1
ATOM 1379 C CA . ASP A 1 177 ? -17.562 19.438 42.125 1 34.09 177 ASP A CA 1
ATOM 1380 C C . ASP A 1 177 ? -16.953 20.656 42.844 1 34.09 177 ASP A C 1
ATOM 1382 O O . ASP A 1 177 ? -16.094 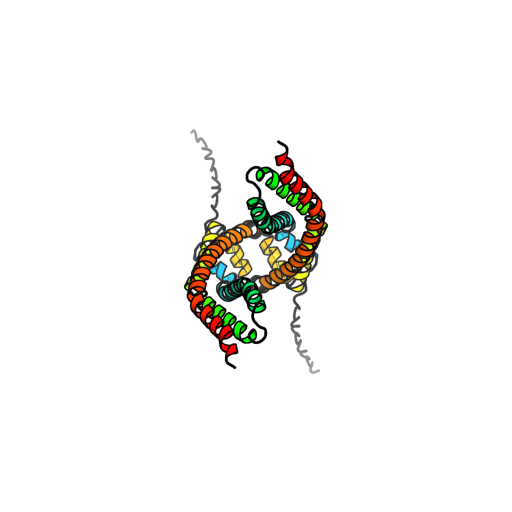21.328 42.281 1 34.09 177 ASP A O 1
ATOM 1386 N N . MET B 1 1 ? -4.285 -35.531 -73.438 1 26.3 1 MET B N 1
ATOM 1387 C CA . MET B 1 1 ? -5.062 -35.125 -72.25 1 26.3 1 MET B CA 1
ATOM 1388 C C . MET B 1 1 ? -4.16 -34.531 -71.188 1 26.3 1 MET B C 1
ATOM 1390 O O . MET B 1 1 ? -3.102 -35.094 -70.875 1 26.3 1 MET B O 1
ATOM 1394 N N . LYS B 1 2 ? -4.453 -33.125 -70.938 1 33.03 2 LYS B N 1
ATOM 1395 C CA . LYS B 1 2 ? -3.996 -31.922 -70.25 1 33.03 2 LYS B CA 1
ATOM 1396 C C . LYS B 1 2 ? -4.047 -32.062 -68.75 1 33.03 2 LYS B C 1
ATOM 1398 O O . LYS B 1 2 ? -4.969 -31.562 -68.062 1 33.03 2 LYS B O 1
ATOM 1403 N N . LEU B 1 3 ? -3.861 -33.25 -68.25 1 29.33 3 LEU B N 1
ATOM 1404 C CA . LEU B 1 3 ? -4.141 -33.281 -66.812 1 29.33 3 LEU B CA 1
ATOM 1405 C C . LEU B 1 3 ? -3.209 -32.312 -66.062 1 29.33 3 LEU B C 1
ATOM 1407 O O . LEU B 1 3 ? -1.996 -32.531 -66.062 1 29.33 3 LEU B O 1
ATOM 1411 N N . LYS B 1 4 ? -3.436 -30.984 -66.312 1 40 4 LYS B N 1
ATOM 1412 C CA . LYS B 1 4 ? -2.854 -29.906 -65.5 1 40 4 LYS B CA 1
ATOM 1413 C C . LYS B 1 4 ? -2.982 -30.156 -64 1 40 4 LYS B C 1
ATOM 1415 O O . LYS B 1 4 ? -4.086 -30.391 -63.531 1 40 4 LYS B O 1
ATOM 1420 N N . THR B 1 5 ? -2.064 -30.969 -63.438 1 37.28 5 THR B N 1
ATOM 1421 C CA . THR B 1 5 ? -1.861 -31.125 -62 1 37.28 5 THR B CA 1
ATOM 1422 C C . THR B 1 5 ? -1.974 -29.766 -61.312 1 37.28 5 THR B C 1
ATOM 1424 O O . THR B 1 5 ? -1.163 -28.875 -61.531 1 37.28 5 THR B O 1
ATOM 1427 N N . LEU B 1 6 ? -3.16 -29.281 -61.156 1 39.44 6 LEU B N 1
ATOM 1428 C CA . LEU B 1 6 ? -3.48 -28.078 -60.375 1 39.44 6 LEU B CA 1
ATOM 1429 C C . LEU B 1 6 ? -2.869 -28.156 -58.969 1 39.44 6 LEU B C 1
ATOM 1431 O O . LEU B 1 6 ? -3.035 -29.156 -58.281 1 39.44 6 LEU B O 1
ATOM 1435 N N . LEU B 1 7 ? -1.822 -27.5 -58.656 1 40.25 7 LEU B N 1
ATOM 1436 C CA . LEU B 1 7 ? -1.045 -27.078 -57.5 1 40.25 7 LEU B CA 1
ATOM 1437 C C . LEU B 1 7 ? -1.942 -26.422 -56.469 1 40.25 7 LEU B C 1
ATOM 1439 O O . LEU B 1 7 ? -2.34 -25.266 -56.625 1 40.25 7 LEU B O 1
ATOM 1443 N N . LEU B 1 8 ? -3.014 -26.984 -56.062 1 42.5 8 LEU B N 1
ATOM 1444 C CA . LEU B 1 8 ? -3.734 -26.188 -55.062 1 42.5 8 LEU B CA 1
ATOM 1445 C C . LEU B 1 8 ? -2.867 -25.938 -53.844 1 42.5 8 LEU B C 1
ATOM 1447 O O . LEU B 1 8 ? -2.41 -26.891 -53.188 1 42.5 8 LEU B O 1
ATOM 1451 N N . PRO B 1 9 ? -2.084 -24.797 -53.75 1 44.44 9 PRO B N 1
ATOM 1452 C CA . PRO B 1 9 ? -1.391 -24.375 -52.531 1 44.44 9 PRO B CA 1
ATOM 1453 C C . PRO B 1 9 ? -2.301 -24.375 -51.312 1 44.44 9 PRO B C 1
ATOM 1455 O O . PRO B 1 9 ? -3.355 -23.734 -51.312 1 44.44 9 PRO B O 1
ATOM 1458 N N . PHE B 1 10 ? -2.58 -25.484 -50.625 1 42 10 PHE B N 1
ATOM 1459 C CA . PHE B 1 10 ? -3.166 -25.453 -49.281 1 42 10 PHE B CA 1
ATOM 1460 C C . PHE B 1 10 ? -2.465 -24.438 -48.406 1 42 10 PHE B C 1
ATOM 1462 O O . PHE B 1 10 ? -1.34 -24.656 -47.969 1 42 10 PHE B O 1
ATOM 1469 N N . ALA B 1 11 ? -2.52 -23.125 -48.719 1 39.72 11 ALA B N 1
ATOM 1470 C CA . ALA B 1 11 ? -2.148 -22.109 -47.75 1 39.72 11 ALA B CA 1
ATOM 1471 C C . ALA B 1 11 ? -2.812 -22.375 -46.375 1 39.72 11 ALA B C 1
ATOM 1473 O O . ALA B 1 11 ? -4.039 -22.297 -46.25 1 39.72 11 ALA B O 1
ATOM 1474 N N . ALA B 1 12 ? -2.371 -23.281 -45.594 1 39.84 12 ALA B N 1
ATOM 1475 C CA . ALA B 1 12 ? -2.682 -23.297 -44.188 1 39.84 12 ALA B CA 1
ATOM 1476 C C . ALA B 1 12 ? -2.68 -21.875 -43.625 1 39.84 12 ALA B C 1
ATOM 1478 O O . ALA B 1 12 ? -1.63 -21.234 -43.531 1 39.84 12 ALA B O 1
ATOM 1479 N N . LEU B 1 13 ? -3.635 -21.047 -44 1 38.44 13 LEU B N 1
ATOM 1480 C CA . LEU B 1 13 ? -3.859 -19.844 -43.188 1 38.44 13 LEU B CA 1
ATOM 1481 C C . LEU B 1 13 ? -3.734 -20.156 -41.719 1 38.44 13 LEU B C 1
ATOM 1483 O O . LEU B 1 13 ? -4.586 -20.828 -41.125 1 38.44 13 LEU B O 1
ATOM 1487 N N . ALA B 1 14 ? -2.562 -20.422 -41.25 1 40.75 14 ALA B N 1
ATOM 1488 C CA . ALA B 1 14 ? -2.377 -20.234 -39.812 1 40.75 14 ALA B CA 1
ATOM 1489 C C . ALA B 1 14 ? -3.205 -19.047 -39.312 1 40.75 14 ALA B C 1
ATOM 1491 O O . ALA B 1 14 ? -2.902 -17.891 -39.625 1 40.75 14 ALA B O 1
ATOM 1492 N N . LEU B 1 15 ? -4.508 -19.109 -39.312 1 37.66 15 LEU B N 1
ATOM 1493 C CA . LEU B 1 15 ? -5.223 -18.172 -38.469 1 37.66 15 LEU B CA 1
ATOM 1494 C C . LEU B 1 15 ? -4.41 -17.844 -37.219 1 37.66 15 LEU B C 1
ATOM 1496 O O . LEU B 1 15 ? -4.266 -18.688 -36.344 1 37.66 15 LEU B O 1
ATOM 1500 N N . CYS B 1 16 ? -3.344 -17.203 -37.375 1 41.34 16 CYS B N 1
ATOM 1501 C CA . CYS B 1 16 ? -2.932 -16.438 -36.219 1 41.34 16 CYS B CA 1
ATOM 1502 C C . CYS B 1 16 ? -4.141 -15.914 -35.438 1 41.34 16 CYS B C 1
ATOM 1504 O O . CYS B 1 16 ? -4.691 -14.867 -35.781 1 41.34 16 CYS B O 1
ATOM 1506 N N . ALA B 1 17 ? -5.152 -16.766 -35.125 1 38.75 17 ALA B N 1
ATOM 1507 C CA . ALA B 1 17 ? -6.062 -16.234 -34.125 1 38.75 17 ALA B CA 1
ATOM 1508 C C . ALA B 1 17 ? -5.352 -15.258 -33.188 1 38.75 17 ALA B C 1
ATOM 1510 O O . ALA B 1 17 ? -4.406 -15.625 -32.5 1 38.75 17 ALA B O 1
ATOM 1511 N N . ASN B 1 18 ? -4.953 -14.172 -33.625 1 42.44 18 ASN B N 1
ATOM 1512 C CA . ASN B 1 18 ? -4.84 -13.164 -32.562 1 42.44 18 ASN B CA 1
ATOM 1513 C C . ASN B 1 18 ? -5.672 -13.531 -31.344 1 42.44 18 ASN B C 1
ATOM 1515 O O . ASN B 1 18 ? -6.898 -13.398 -31.359 1 42.44 18 ASN B O 1
ATOM 1519 N N . ALA B 1 19 ? -5.68 -14.734 -30.875 1 44.22 19 ALA B N 1
ATOM 1520 C CA . ALA B 1 19 ? -6.328 -15.102 -29.625 1 44.22 19 ALA B CA 1
ATOM 1521 C C . ALA B 1 19 ? -6.539 -13.875 -28.734 1 44.22 19 ALA B C 1
ATOM 1523 O O . ALA B 1 19 ? -5.594 -13.383 -28.125 1 44.22 19 ALA B O 1
ATOM 1524 N N . PHE B 1 20 ? -7.094 -12.883 -29.281 1 51.88 20 PHE B N 1
ATOM 1525 C CA . PHE B 1 20 ? -7.578 -11.844 -28.375 1 51.88 20 PHE B CA 1
ATOM 1526 C C . PHE B 1 20 ? -7.801 -12.406 -26.969 1 51.88 20 PHE B C 1
ATOM 1528 O O . PHE B 1 20 ? -8.523 -13.383 -26.797 1 51.88 20 PHE B O 1
ATOM 1535 N N . ALA B 1 21 ? -6.727 -12.359 -26.172 1 69.5 21 ALA B N 1
ATOM 1536 C CA . ALA B 1 21 ? -6.863 -12.719 -24.766 1 69.5 21 ALA B CA 1
ATOM 1537 C C . ALA B 1 21 ? -8.273 -12.43 -24.266 1 69.5 21 ALA B C 1
ATOM 1539 O O . ALA B 1 21 ? -8.719 -11.281 -24.281 1 69.5 21 ALA B O 1
ATOM 1540 N N . ALA B 1 22 ? -9.188 -13.383 -24.359 1 84.69 22 ALA B N 1
ATOM 1541 C CA . ALA B 1 22 ? -10.578 -13.266 -23.938 1 84.69 22 ALA B CA 1
ATOM 1542 C C . ALA B 1 22 ? -10.68 -12.664 -22.531 1 84.69 22 ALA B C 1
ATOM 1544 O O . ALA B 1 22 ? -9.891 -13 -21.656 1 84.69 22 ALA B O 1
ATOM 1545 N N . PRO B 1 23 ? -11.523 -11.633 -22.453 1 92.12 23 PRO B N 1
ATOM 1546 C CA . PRO B 1 23 ? -11.773 -11.164 -21.094 1 92.12 23 PRO B CA 1
ATOM 1547 C C . PRO B 1 23 ? -12.219 -12.273 -20.156 1 92.12 23 PRO B C 1
ATOM 1549 O O . PRO B 1 23 ? -12.828 -13.258 -20.594 1 92.12 23 PRO B O 1
ATOM 1552 N N . PRO B 1 24 ? -11.797 -12.164 -18.938 1 97.5 24 PRO B N 1
ATOM 1553 C CA . PRO B 1 24 ? -12.18 -13.211 -17.984 1 97.5 24 PRO B CA 1
ATOM 1554 C C . PRO B 1 24 ? -13.688 -13.273 -17.766 1 97.5 24 PRO B C 1
ATOM 1556 O O . PRO B 1 24 ? -14.359 -12.234 -17.75 1 97.5 24 PRO B O 1
ATOM 1559 N N . GLY B 1 25 ? -14.242 -14.523 -17.641 1 96.56 25 GLY B N 1
ATOM 1560 C CA . GLY B 1 25 ? -15.641 -14.703 -17.297 1 96.56 25 GLY B CA 1
ATOM 1561 C C . GLY B 1 25 ? -15.953 -14.367 -15.844 1 96.56 25 GLY B C 1
ATOM 1562 O O . GLY B 1 25 ? -15.047 -14.312 -15.008 1 96.56 25 GLY B O 1
ATOM 1563 N N . ASP B 1 26 ? -17.234 -14.117 -15.57 1 96.5 26 ASP B N 1
ATOM 1564 C CA . ASP B 1 26 ? -17.672 -13.75 -14.227 1 96.5 26 ASP B CA 1
ATOM 1565 C C . ASP B 1 26 ? -17.328 -14.844 -13.219 1 96.5 26 ASP B C 1
ATOM 1567 O O . ASP B 1 26 ? -16.875 -14.547 -12.109 1 96.5 26 ASP B O 1
ATOM 1571 N N . ALA B 1 27 ? -17.484 -16.031 -13.586 1 97 27 ALA B N 1
ATOM 1572 C CA . ALA B 1 27 ? -17.234 -17.156 -12.672 1 97 27 ALA B CA 1
ATOM 1573 C C . ALA B 1 27 ? -15.75 -17.234 -12.32 1 97 27 ALA B C 1
ATOM 1575 O O . ALA B 1 27 ? -15.398 -17.469 -11.156 1 97 27 ALA B O 1
ATOM 1576 N N . SER B 1 28 ? -14.867 -17.062 -13.297 1 97.69 28 SER B N 1
ATOM 1577 C CA . SER B 1 28 ? -13.43 -17.094 -13.055 1 97.69 28 SER B CA 1
ATOM 1578 C C . SER B 1 28 ? -12.992 -15.945 -12.156 1 97.69 28 SER B C 1
ATOM 1580 O O . SER B 1 28 ? -12.172 -16.125 -11.258 1 97.69 28 SER B O 1
ATOM 1582 N N . LEU B 1 29 ? -13.578 -14.82 -12.414 1 98.06 29 LEU B N 1
ATOM 1583 C CA . LEU B 1 29 ? -13.242 -13.656 -11.609 1 98.06 29 LEU B CA 1
ATOM 1584 C C . LEU B 1 29 ? -13.68 -13.844 -10.164 1 98.06 29 LEU B C 1
ATOM 1586 O O . LEU B 1 29 ? -12.938 -13.508 -9.234 1 98.06 29 LEU B O 1
ATOM 1590 N N . ALA B 1 30 ? -14.852 -14.359 -9.977 1 96.44 30 ALA B N 1
ATOM 1591 C CA . ALA B 1 30 ? -15.32 -14.648 -8.625 1 96.44 30 ALA B CA 1
ATOM 1592 C C . ALA B 1 30 ? -14.414 -15.664 -7.934 1 96.44 30 ALA B C 1
ATOM 1594 O O . ALA B 1 30 ? -14.07 -15.5 -6.762 1 96.44 30 ALA B O 1
ATOM 1595 N N . ARG B 1 31 ? -14.047 -16.656 -8.625 1 97.5 31 ARG B N 1
ATOM 1596 C CA . ARG B 1 31 ? -13.156 -17.672 -8.078 1 97.5 31 ARG B CA 1
ATOM 1597 C C . ARG B 1 31 ? -11.797 -17.078 -7.734 1 97.5 31 ARG B C 1
ATOM 1599 O O . ARG B 1 31 ? -11.203 -17.438 -6.715 1 97.5 31 ARG B O 1
ATOM 1606 N N . TRP B 1 32 ? -11.273 -16.234 -8.547 1 98.06 32 TRP B N 1
ATOM 1607 C CA . TRP B 1 32 ? -10.016 -15.547 -8.281 1 98.06 32 TRP B CA 1
ATOM 1608 C C . TRP B 1 32 ? -10.07 -14.797 -6.953 1 98.06 32 TRP B C 1
ATOM 1610 O O . TRP B 1 32 ? -9.188 -14.961 -6.105 1 98.06 32 TRP B O 1
ATOM 1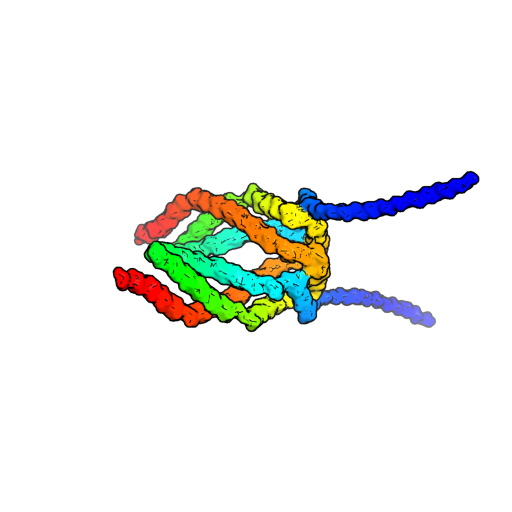620 N N . LEU B 1 33 ? -11.102 -14.031 -6.809 1 96.62 33 LEU B N 1
ATOM 1621 C CA . LEU B 1 33 ? -11.211 -13.281 -5.566 1 96.62 33 LEU B CA 1
ATOM 1622 C C . LEU B 1 33 ? -11.305 -14.211 -4.363 1 96.62 33 LEU B C 1
ATOM 1624 O O . LEU B 1 33 ? -10.781 -13.906 -3.291 1 96.62 33 LEU B O 1
ATOM 1628 N N . ASP B 1 34 ? -11.977 -15.328 -4.535 1 95.44 34 ASP B N 1
ATOM 1629 C CA . ASP B 1 34 ? -12.07 -16.312 -3.463 1 95.44 34 ASP B CA 1
ATOM 1630 C C . ASP B 1 34 ? -10.695 -16.844 -3.064 1 95.44 34 ASP B C 1
ATOM 1632 O O . ASP B 1 34 ? -10.406 -17 -1.877 1 95.44 34 ASP B O 1
ATOM 1636 N N . THR B 1 35 ? -9.883 -17.078 -4.059 1 96.88 35 THR B N 1
ATOM 1637 C CA . THR B 1 35 ? -8.547 -17.594 -3.779 1 96.88 35 THR B CA 1
ATOM 1638 C C . THR B 1 35 ? -7.707 -16.547 -3.045 1 96.88 35 THR B C 1
ATOM 1640 O O . THR B 1 35 ? -6.723 -16.891 -2.383 1 96.88 35 THR B O 1
ATOM 1643 N N . GLN B 1 36 ? -8.078 -15.312 -3.121 1 93.06 36 GLN B N 1
ATOM 1644 C CA . GLN B 1 36 ? -7.359 -14.227 -2.465 1 93.06 36 GLN B CA 1
ATOM 1645 C C . GLN B 1 36 ? -7.863 -14.008 -1.041 1 93.06 36 GLN B C 1
ATOM 1647 O O . GLN B 1 36 ? -7.367 -13.141 -0.325 1 93.06 36 GLN B O 1
ATOM 1652 N N . ASN B 1 37 ? -8.836 -14.695 -0.668 1 92.81 37 ASN B N 1
ATOM 1653 C CA . ASN B 1 37 ? -9.484 -14.609 0.636 1 92.81 37 ASN B CA 1
ATOM 1654 C C . ASN B 1 37 ? -10.031 -13.203 0.892 1 92.81 37 ASN B C 1
ATOM 1656 O O . ASN B 1 37 ? -9.984 -12.711 2.021 1 92.81 37 ASN B O 1
ATOM 1660 N N . PHE B 1 38 ? -10.516 -12.656 -0.142 1 90.94 38 PHE B N 1
ATOM 1661 C CA . PHE B 1 38 ? -11.008 -11.289 -0.089 1 90.94 38 PHE B CA 1
ATOM 1662 C C . PHE B 1 38 ? -12.141 -11.156 0.919 1 90.94 38 PHE B C 1
ATOM 1664 O O . PHE B 1 38 ? -12.094 -10.312 1.812 1 90.94 38 PHE B O 1
ATOM 1671 N N . ASP B 1 39 ? -13.141 -11.984 0.794 1 87.5 39 ASP B N 1
ATOM 1672 C CA . ASP B 1 39 ? -14.328 -11.883 1.629 1 87.5 39 ASP B CA 1
ATOM 1673 C C . ASP B 1 39 ? -13.992 -12.094 3.104 1 87.5 39 ASP B C 1
ATOM 1675 O O . ASP B 1 39 ? -14.57 -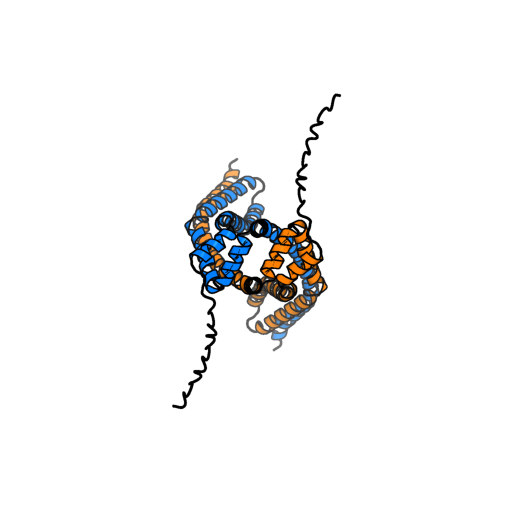11.445 3.977 1 87.5 39 ASP B O 1
ATOM 1679 N N . ARG B 1 40 ? -13.039 -12.875 3.316 1 88.19 40 ARG B N 1
ATOM 1680 C CA . ARG B 1 40 ? -12.609 -13.148 4.684 1 88.19 40 ARG B CA 1
ATOM 1681 C C . ARG B 1 40 ? -11.922 -11.93 5.293 1 88.19 40 ARG B C 1
ATOM 1683 O O . ARG B 1 40 ? -12.109 -11.633 6.477 1 88.19 40 ARG B O 1
ATOM 1690 N N . ASP B 1 41 ? -11.203 -11.18 4.473 1 92.19 41 ASP B N 1
ATOM 1691 C CA . ASP B 1 41 ? -10.266 -10.211 5.027 1 92.19 41 ASP B CA 1
ATOM 1692 C C . ASP B 1 41 ? -10.789 -8.781 4.867 1 92.19 41 ASP B C 1
ATOM 1694 O O . ASP B 1 41 ? -10.289 -7.855 5.504 1 92.19 41 ASP B O 1
ATOM 1698 N N . ILE B 1 42 ? -11.758 -8.586 4.141 1 93.38 42 ILE B N 1
ATOM 1699 C CA . ILE B 1 42 ? -12.164 -7.25 3.717 1 93.38 42 ILE B CA 1
ATOM 1700 C C . ILE B 1 42 ? -12.555 -6.422 4.938 1 93.38 42 ILE B C 1
ATOM 1702 O O . ILE B 1 42 ? -12.148 -5.266 5.07 1 93.38 42 ILE B O 1
ATOM 1706 N N . GLU B 1 43 ? -13.312 -7.004 5.801 1 93.19 43 GLU B N 1
ATOM 1707 C CA . GLU B 1 43 ? -13.781 -6.25 6.961 1 93.19 43 GLU B CA 1
ATOM 1708 C C . GLU B 1 43 ? -12.617 -5.805 7.84 1 93.19 43 GLU B C 1
ATOM 1710 O O . GLU B 1 43 ? -12.539 -4.637 8.227 1 93.19 43 GLU B O 1
ATOM 1715 N N . LYS B 1 44 ? -11.812 -6.723 8.133 1 92.94 44 LYS B N 1
ATOM 1716 C CA . LYS B 1 44 ? -10.625 -6.41 8.93 1 92.94 44 LYS B CA 1
ATOM 1717 C C . LYS B 1 44 ? -9.781 -5.328 8.266 1 92.94 44 LYS B C 1
ATOM 1719 O O . LYS B 1 44 ? -9.336 -4.391 8.93 1 92.94 44 LYS B O 1
ATOM 1724 N N . ASN B 1 45 ? -9.602 -5.461 6.996 1 90 45 ASN B N 1
ATOM 1725 C CA . ASN B 1 45 ? -8.805 -4.492 6.254 1 90 45 ASN B CA 1
ATOM 1726 C C . ASN B 1 45 ? -9.438 -3.104 6.273 1 90 45 ASN B C 1
ATOM 1728 O O . ASN B 1 45 ? -8.742 -2.098 6.422 1 90 45 ASN B O 1
ATOM 1732 N N . MET B 1 46 ? -10.711 -3.064 6.18 1 91.56 46 MET B N 1
ATOM 1733 C CA . MET B 1 46 ? -11.43 -1.793 6.219 1 91.56 46 MET B CA 1
ATOM 1734 C C . MET B 1 46 ? -11.32 -1.147 7.594 1 91.56 46 MET B C 1
ATOM 1736 O O . MET B 1 46 ? -11.07 0.055 7.703 1 91.56 46 MET B O 1
ATOM 1740 N N . ILE B 1 47 ? -11.469 -1.932 8.617 1 93.5 47 ILE B N 1
ATOM 1741 C CA . ILE B 1 47 ? -11.375 -1.441 9.992 1 93.5 47 ILE B CA 1
ATOM 1742 C C . ILE B 1 47 ? -9.969 -0.918 10.258 1 93.5 47 ILE B C 1
ATOM 1744 O O . ILE B 1 47 ? -9.797 0.185 10.781 1 93.5 47 ILE B O 1
ATOM 1748 N N . GLU B 1 48 ? -9.023 -1.681 9.875 1 90.25 48 GLU B N 1
ATOM 1749 C CA . GLU B 1 48 ? -7.633 -1.274 10.07 1 90.25 48 GLU B CA 1
ATOM 1750 C C . GLU B 1 48 ? -7.32 0.002 9.289 1 90.25 48 GLU B C 1
ATOM 1752 O O . GLU B 1 48 ? -6.621 0.886 9.797 1 90.25 48 GLU B O 1
ATOM 1757 N N . GLY B 1 49 ? -7.793 0.014 8.125 1 86.81 49 GLY B N 1
ATOM 1758 C CA . GLY B 1 49 ? -7.605 1.216 7.332 1 86.81 49 GLY B CA 1
ATOM 1759 C C . GLY B 1 49 ? -8.227 2.449 7.957 1 86.81 49 GLY B C 1
ATOM 1760 O O . GLY B 1 49 ? -7.602 3.512 8.008 1 86.81 49 GLY B O 1
ATOM 1761 N N . PHE B 1 50 ? -9.406 2.395 8.453 1 90.81 50 PHE B N 1
ATOM 1762 C CA . PHE B 1 50 ? -10.07 3.508 9.125 1 90.81 50 PHE B CA 1
ATOM 1763 C C . PHE B 1 50 ? -9.312 3.92 10.375 1 90.81 50 PHE B C 1
ATOM 1765 O O . PHE B 1 50 ? -9.102 5.109 10.617 1 90.81 50 PHE B O 1
ATOM 1772 N N . ASN B 1 51 ? -8.898 2.91 11.156 1 92 51 ASN B N 1
ATOM 1773 C CA . ASN B 1 51 ? -8.203 3.18 12.406 1 92 51 ASN B CA 1
ATOM 1774 C C . ASN B 1 51 ? -6.871 3.887 12.164 1 92 51 ASN B C 1
ATOM 1776 O O . ASN B 1 51 ? -6.48 4.773 12.93 1 92 51 ASN B O 1
ATOM 1780 N N . ALA B 1 52 ? -6.258 3.527 11.172 1 86.94 52 ALA B N 1
ATOM 1781 C CA . ALA B 1 52 ? -4.977 4.145 10.844 1 86.94 52 ALA B CA 1
ATOM 1782 C C . ALA B 1 52 ? -5.145 5.629 10.531 1 86.94 52 ALA B C 1
ATOM 1784 O O . ALA B 1 52 ? -4.273 6.438 10.859 1 86.94 52 ALA B O 1
ATOM 1785 N N . GLY B 1 53 ? -6.168 5.977 9.945 1 84.5 53 GLY B N 1
ATOM 1786 C CA . GLY B 1 53 ? -6.441 7.371 9.641 1 84.5 53 GLY B CA 1
ATOM 1787 C C . GLY B 1 53 ? -7.027 8.141 10.812 1 84.5 53 GLY B C 1
ATOM 1788 O O . GLY B 1 53 ? -6.773 9.336 10.961 1 84.5 53 GLY B O 1
ATOM 1789 N N . PHE B 1 54 ? -7.684 7.488 11.609 1 90.5 54 PHE B N 1
ATOM 1790 C CA . PHE B 1 54 ? -8.414 8.109 12.711 1 90.5 54 PHE B CA 1
ATOM 1791 C C . PHE B 1 54 ? -7.512 8.328 13.914 1 90.5 54 PHE B C 1
ATOM 1793 O O . PHE B 1 54 ? -7.656 9.312 14.641 1 90.5 54 PHE B O 1
ATOM 1800 N N . LYS B 1 55 ? -6.629 7.48 14.133 1 91.88 55 LYS B N 1
ATOM 1801 C CA . LYS B 1 55 ? -5.844 7.434 15.359 1 91.88 55 LYS B CA 1
ATOM 1802 C C . LYS B 1 55 ? -5.031 8.711 15.539 1 91.88 55 LYS B C 1
ATOM 1804 O O . LYS B 1 55 ? -5.039 9.312 16.609 1 91.88 55 LYS B O 1
ATOM 1809 N N . PRO B 1 56 ? -4.332 9.18 14.547 1 89.56 56 PRO B N 1
ATOM 1810 C CA . PRO B 1 56 ? -3.572 10.414 14.75 1 89.56 56 PRO B CA 1
ATOM 1811 C C . PRO B 1 56 ? -4.465 11.602 15.109 1 89.56 56 PRO B C 1
ATOM 1813 O O . PRO B 1 56 ? -4.055 12.469 15.883 1 89.56 56 PRO B O 1
ATOM 1816 N N . TYR B 1 57 ? -5.566 11.625 14.562 1 87 57 TYR B N 1
ATOM 1817 C CA . TYR B 1 57 ? -6.512 12.695 14.875 1 87 57 TYR B CA 1
ATOM 1818 C C . TYR B 1 57 ? -7 12.594 16.312 1 87 57 TYR B C 1
ATOM 1820 O O . TYR B 1 57 ? -7.027 13.594 17.031 1 87 57 TYR B O 1
ATOM 1828 N N . ALA B 1 58 ? -7.363 11.422 16.656 1 92.06 58 ALA B N 1
ATOM 1829 C CA . ALA B 1 58 ? -7.824 11.188 18.016 1 92.06 58 ALA B CA 1
ATOM 1830 C C . ALA B 1 58 ? -6.719 11.484 19.031 1 92.06 58 ALA B C 1
ATOM 1832 O O . ALA B 1 58 ? -6.961 12.125 20.047 1 92.06 58 ALA B O 1
ATOM 1833 N N . ASP B 1 59 ? -5.543 11.062 18.781 1 93.44 59 ASP B N 1
ATOM 1834 C CA . ASP B 1 59 ? -4.41 11.273 19.672 1 93.44 59 ASP B CA 1
ATOM 1835 C C . ASP B 1 59 ? -4.141 12.766 19.875 1 93.44 59 ASP B C 1
ATOM 1837 O O . ASP B 1 59 ? -3.898 13.211 21 1 93.44 59 ASP B O 1
ATOM 1841 N N . LYS B 1 60 ? -4.145 13.477 18.875 1 91.75 60 LYS B N 1
ATOM 1842 C CA . LYS B 1 60 ? -3.922 14.914 18.938 1 91.75 60 LYS B CA 1
ATOM 1843 C C . LYS B 1 60 ? -5 15.602 19.781 1 91.75 60 LYS B C 1
ATOM 1845 O O . LYS B 1 60 ? -4.691 16.438 20.641 1 91.75 60 LYS B O 1
ATOM 1850 N N . ALA B 1 61 ? -6.18 15.273 19.531 1 90.19 61 ALA B N 1
ATOM 1851 C CA . ALA B 1 61 ? -7.297 15.859 20.266 1 90.19 61 ALA B CA 1
ATOM 1852 C C . ALA B 1 61 ? -7.219 15.5 21.75 1 90.19 61 ALA B C 1
ATOM 1854 O O . ALA B 1 61 ? -7.449 16.344 22.609 1 90.19 61 ALA B O 1
ATOM 1855 N N . LEU B 1 62 ? -6.906 14.289 22.047 1 92.75 62 LEU B N 1
ATOM 1856 C CA . LEU B 1 62 ? -6.812 13.82 23.422 1 92.75 62 LEU B CA 1
ATOM 1857 C C . LEU B 1 62 ? -5.656 14.5 24.141 1 92.75 62 LEU B C 1
ATOM 1859 O O . LEU B 1 62 ? -5.734 14.734 25.359 1 92.75 62 LEU B O 1
ATOM 1863 N N . ALA B 1 63 ? -4.625 14.773 23.469 1 93.19 63 ALA B N 1
ATOM 1864 C CA . ALA B 1 63 ? -3.463 15.445 24.047 1 93.19 63 ALA B CA 1
ATOM 1865 C C . ALA B 1 63 ? -3.828 16.844 24.547 1 93.19 63 ALA B C 1
ATOM 1867 O O . ALA B 1 63 ? -3.207 17.359 25.484 1 93.19 63 ALA B O 1
ATOM 1868 N N . GLU B 1 64 ? -4.801 17.375 23.953 1 89.62 64 GLU B N 1
ATOM 1869 C CA . GLU B 1 64 ? -5.215 18.734 24.297 1 89.62 64 GLU B CA 1
ATOM 1870 C C . GLU B 1 64 ? -6.246 18.734 25.422 1 89.62 64 GLU B C 1
ATOM 1872 O O . GLU B 1 64 ? -6.621 19.797 25.938 1 89.62 64 GLU B O 1
ATOM 1877 N N . MET B 1 65 ? -6.695 17.625 25.797 1 89.56 65 MET B N 1
ATOM 1878 C CA . MET B 1 65 ? -7.691 17.484 26.859 1 89.56 65 MET B CA 1
ATOM 1879 C C . MET B 1 65 ? -7.043 17.594 28.234 1 89.56 65 MET B C 1
ATOM 1881 O O . MET B 1 65 ? -5.887 17.219 28.406 1 89.56 65 MET B O 1
ATOM 1885 N N . PRO B 1 66 ? -7.824 18.172 29.203 1 89.38 66 PRO B N 1
ATOM 1886 C CA . PRO B 1 66 ? -7.328 18.141 30.578 1 89.38 66 PRO B CA 1
ATOM 1887 C C . PRO B 1 66 ? -7.035 16.719 31.062 1 89.38 66 PRO B C 1
ATOM 1889 O O . PRO B 1 66 ? -7.766 15.781 30.719 1 89.38 66 PRO B O 1
ATOM 1892 N N . GLU B 1 67 ? -5.914 16.531 31.766 1 89.88 67 GLU B N 1
ATOM 1893 C CA . GLU B 1 67 ? -5.434 15.219 32.219 1 89.88 67 GLU B CA 1
ATOM 1894 C C . GLU B 1 67 ? -6.523 14.445 32.938 1 89.88 67 GLU B C 1
ATOM 1896 O O . GLU B 1 67 ? -6.684 13.242 32.719 1 89.88 67 GLU B O 1
ATOM 1901 N N . ALA B 1 68 ? -7.309 15.219 33.75 1 91.44 68 ALA B N 1
ATOM 1902 C CA . ALA B 1 68 ? -8.32 14.586 34.594 1 91.44 68 ALA B CA 1
ATOM 1903 C C . ALA B 1 68 ? -9.461 14.023 33.75 1 91.44 68 ALA B C 1
ATOM 1905 O O . ALA B 1 68 ? -10.227 13.172 34.219 1 91.44 68 ALA B O 1
ATOM 1906 N N . LYS B 1 69 ? -9.555 14.438 32.531 1 93.19 69 LYS B N 1
ATOM 1907 C CA . LYS B 1 69 ? -10.695 14.055 31.703 1 93.19 69 LYS B CA 1
ATOM 1908 C C . LYS B 1 69 ? -10.258 13.188 30.516 1 93.19 69 LYS B C 1
ATOM 1910 O O . LYS B 1 69 ? -11.086 12.766 29.719 1 93.19 69 LYS B O 1
ATOM 1915 N N . LYS B 1 70 ? -9.031 12.883 30.422 1 92.81 70 LYS B N 1
ATOM 1916 C CA . LYS B 1 70 ? -8.477 12.195 29.266 1 92.81 70 LYS B CA 1
ATOM 1917 C C . LYS B 1 70 ? -9.102 10.812 29.078 1 92.81 70 LYS B C 1
ATOM 1919 O O . LYS B 1 70 ? -9.406 10.398 27.953 1 92.81 70 LYS B O 1
ATOM 1924 N N . ASP B 1 71 ? -9.273 10.117 30.172 1 93.88 71 ASP B N 1
ATOM 1925 C CA . ASP B 1 71 ? -9.844 8.773 30.094 1 93.88 71 ASP B CA 1
ATOM 1926 C C . ASP B 1 71 ? -11.289 8.82 29.594 1 93.88 71 ASP B C 1
ATOM 1928 O O . ASP B 1 71 ? -11.68 8.031 28.734 1 93.88 71 ASP B O 1
ATOM 1932 N N . GLN B 1 72 ? -12.023 9.711 30.125 1 94.19 72 GLN B N 1
ATOM 1933 C CA . GLN B 1 72 ? -13.414 9.852 29.703 1 94.19 72 GLN B CA 1
ATOM 1934 C C . GLN B 1 72 ? -13.5 10.289 28.234 1 94.19 72 GLN B C 1
ATOM 1936 O O . GLN B 1 72 ? -14.344 9.797 27.484 1 94.19 72 GLN B O 1
ATOM 1941 N N . ALA B 1 73 ? -12.672 11.195 27.891 1 94.81 73 ALA B N 1
ATOM 1942 C CA . ALA B 1 73 ? -12.641 11.648 26.5 1 94.81 73 ALA B CA 1
ATOM 1943 C C . ALA B 1 73 ? -12.258 10.516 25.562 1 94.81 73 ALA B C 1
ATOM 1945 O O . ALA B 1 73 ? -12.82 10.383 24.469 1 94.81 73 ALA B O 1
ATOM 1946 N N . ALA B 1 74 ? -11.281 9.711 25.984 1 95.56 74 ALA B N 1
ATOM 1947 C CA . ALA B 1 74 ? -10.852 8.57 25.188 1 95.56 74 ALA B CA 1
ATOM 1948 C C . ALA B 1 74 ? -12.008 7.605 24.922 1 95.56 74 ALA B C 1
ATOM 1950 O O . ALA B 1 74 ? -12.141 7.055 23.828 1 95.56 74 ALA B O 1
ATOM 1951 N N . GLU B 1 75 ? -12.805 7.418 25.891 1 95.94 75 GLU B N 1
ATOM 1952 C CA . GLU B 1 75 ? -13.969 6.551 25.75 1 95.94 75 GLU B CA 1
ATOM 1953 C C . GLU B 1 75 ? -14.977 7.137 24.766 1 95.94 75 GLU B C 1
ATOM 1955 O O . GLU B 1 75 ? -15.602 6.406 23.984 1 95.94 75 GLU B O 1
ATOM 1960 N N . ALA B 1 76 ? -15.133 8.375 24.844 1 95.25 76 ALA B N 1
ATOM 1961 C CA . ALA B 1 76 ? -16.047 9.039 23.906 1 95.25 76 ALA B CA 1
ATOM 1962 C C . ALA B 1 76 ? -15.547 8.906 22.469 1 95.25 76 ALA B C 1
ATOM 1964 O O . ALA B 1 76 ? -16.344 8.656 21.562 1 95.25 76 ALA B O 1
ATOM 1965 N N . PHE B 1 77 ? -14.25 9.078 22.328 1 95.56 77 PHE B N 1
ATOM 1966 C CA . PHE B 1 77 ? -13.664 8.898 21 1 95.56 77 PHE B CA 1
ATOM 1967 C C . PHE B 1 77 ? -13.883 7.477 20.5 1 95.56 77 PHE B C 1
ATOM 1969 O O . PHE B 1 77 ? -14.188 7.266 19.328 1 95.56 77 PHE B O 1
ATOM 1976 N N . ASN B 1 78 ? -13.695 6.516 21.359 1 95.75 78 ASN B N 1
ATOM 1977 C CA . ASN B 1 78 ? -13.891 5.117 21 1 95.75 78 ASN B CA 1
ATOM 1978 C C . ASN B 1 78 ? -15.336 4.84 20.594 1 95.75 78 ASN B C 1
ATOM 1980 O O . ASN B 1 78 ? -15.594 4.109 19.641 1 95.75 78 ASN B O 1
ATOM 1984 N N . ARG B 1 79 ? -16.25 5.414 21.312 1 96.12 79 ARG B N 1
ATOM 1985 C CA . ARG B 1 79 ? -17.656 5.242 20.969 1 96.12 79 ARG B CA 1
ATOM 1986 C C . ARG B 1 79 ? -17.969 5.863 19.625 1 96.12 79 ARG B C 1
ATOM 1988 O O . ARG B 1 79 ? -18.703 5.277 18.812 1 96.12 79 ARG B O 1
ATOM 1995 N N . TYR B 1 80 ? -17.453 7.031 19.438 1 96.31 80 TYR B N 1
ATOM 1996 C CA . TYR B 1 80 ? -17.625 7.691 18.141 1 96.31 80 TYR B CA 1
ATOM 1997 C C . TYR B 1 80 ? -17.094 6.824 17.016 1 96.31 80 TYR B C 1
ATOM 1999 O O . TYR B 1 80 ? -17.781 6.605 16.016 1 96.31 80 TYR B O 1
ATOM 2007 N N . ARG B 1 81 ? -15.906 6.359 17.188 1 95.75 81 ARG B N 1
ATOM 2008 C CA . ARG B 1 81 ? -15.258 5.508 16.203 1 95.75 81 ARG B CA 1
ATOM 2009 C C . ARG B 1 81 ? -16.094 4.27 15.906 1 95.75 81 ARG B C 1
ATOM 2011 O O . ARG B 1 81 ? -16.281 3.896 14.742 1 95.75 81 ARG B O 1
ATOM 2018 N N . GLU B 1 82 ? -16.594 3.605 16.922 1 95.81 82 GLU B N 1
ATOM 2019 C CA . GLU B 1 82 ? -17.406 2.393 16.781 1 95.81 82 GLU B CA 1
ATOM 2020 C C . GLU B 1 82 ? -18.703 2.676 16.031 1 95.81 82 GLU B C 1
ATOM 2022 O O . GLU B 1 82 ? -19.125 1.877 15.195 1 95.81 82 GLU B O 1
ATOM 2027 N N . ASN B 1 83 ? -19.297 3.801 16.328 1 96.12 83 ASN B N 1
ATOM 2028 C CA . ASN B 1 83 ? -20.531 4.172 15.648 1 96.12 83 ASN B CA 1
ATOM 2029 C C . ASN B 1 83 ? -20.297 4.449 14.172 1 96.12 83 ASN B C 1
ATOM 2031 O O . ASN B 1 83 ? -21.094 4.035 13.32 1 96.12 83 ASN B O 1
ATOM 2035 N N . VAL B 1 84 ? -19.25 5.102 13.93 1 96 84 VAL B N 1
ATOM 2036 C CA . VAL B 1 84 ? -18.906 5.391 12.539 1 96 84 VAL B CA 1
ATOM 2037 C C . VAL B 1 84 ? -18.641 4.086 11.789 1 96 84 VAL B C 1
ATOM 2039 O O . VAL B 1 84 ? -19.172 3.873 10.695 1 96 84 VAL B O 1
ATOM 2042 N N . LEU B 1 85 ? -17.844 3.197 12.344 1 96.12 85 LEU B N 1
ATOM 2043 C CA . LEU B 1 85 ? -17.469 1.944 11.703 1 96.12 85 LEU B CA 1
ATOM 2044 C C . LEU B 1 85 ? -18.703 1.068 11.461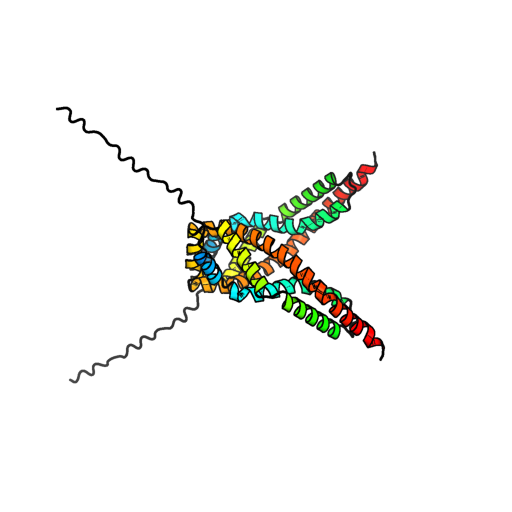 1 96.12 85 LEU B C 1
ATOM 2046 O O . LEU B 1 85 ? -18.797 0.386 10.438 1 96.12 85 LEU B O 1
ATOM 2050 N N . LYS B 1 86 ? -19.594 1.088 12.359 1 95.62 86 LYS B N 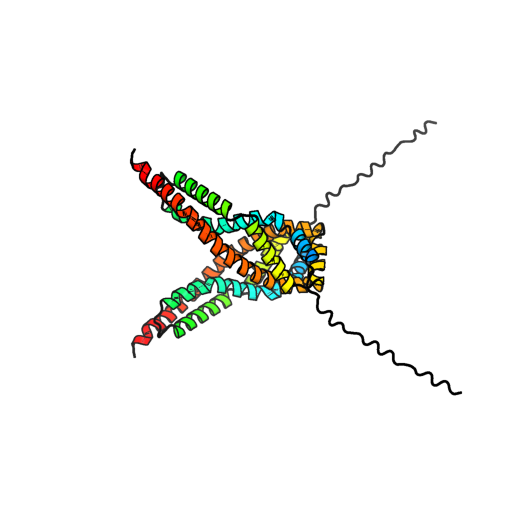1
ATOM 2051 C CA . LYS B 1 86 ? -20.812 0.314 12.234 1 95.62 86 LYS B CA 1
ATOM 2052 C C . LYS B 1 86 ? -21.609 0.731 10.992 1 95.62 86 LYS B C 1
ATOM 2054 O O . LYS B 1 86 ? -22.141 -0.116 10.273 1 95.62 86 LYS B O 1
ATOM 2059 N N . ASP B 1 87 ? -21.609 1.986 10.727 1 95.5 87 ASP B N 1
ATOM 2060 C CA . ASP B 1 87 ? -22.359 2.498 9.594 1 95.5 87 ASP B CA 1
ATOM 2061 C C . ASP B 1 87 ? -21.547 2.408 8.305 1 95.5 87 ASP B C 1
ATOM 2063 O O . ASP B 1 87 ? -22.094 2.424 7.207 1 95.5 87 ASP B O 1
ATOM 2067 N N . LEU B 1 88 ? -20.328 2.328 8.477 1 94.56 88 LEU B N 1
ATOM 2068 C CA . LEU B 1 88 ? -19.438 2.336 7.32 1 94.56 88 LEU B CA 1
ATOM 2069 C C . LEU B 1 88 ? -19.25 0.926 6.77 1 94.56 88 LEU B C 1
ATOM 2071 O O . LEU B 1 88 ? -19.234 0.728 5.551 1 94.56 88 LEU B O 1
ATOM 2075 N N . ILE B 1 89 ? -19.125 -0.068 7.641 1 94.81 89 ILE B N 1
ATOM 2076 C CA . ILE B 1 89 ? -18.828 -1.436 7.23 1 94.81 89 ILE B CA 1
ATOM 2077 C C . ILE B 1 89 ? -20.141 -2.219 7.062 1 94.81 89 ILE B C 1
ATOM 2079 O O . ILE B 1 89 ? -20.5 -3.029 7.922 1 94.81 89 ILE B O 1
ATOM 2083 N N . THR B 1 90 ? -20.797 -1.997 5.895 1 95.06 90 THR B N 1
ATOM 2084 C CA . THR B 1 90 ? -22.047 -2.68 5.562 1 95.06 90 THR B CA 1
ATOM 2085 C C . THR B 1 90 ? -21.828 -3.668 4.418 1 95.06 90 THR B C 1
ATOM 2087 O O . THR B 1 90 ? -20.812 -3.604 3.717 1 95.06 90 THR B O 1
ATOM 2090 N N . PRO B 1 91 ? -22.734 -4.641 4.273 1 95.5 91 PRO B N 1
ATOM 2091 C CA . PRO B 1 91 ? -22.656 -5.547 3.123 1 95.5 91 PRO B CA 1
ATOM 2092 C C . PRO B 1 91 ? -22.609 -4.805 1.789 1 95.5 91 PRO B C 1
ATOM 2094 O O . PRO B 1 91 ? -21.922 -5.242 0.858 1 95.5 91 PRO B O 1
ATOM 2097 N N . GLU B 1 92 ? -23.281 -3.682 1.727 1 95.31 92 GLU B N 1
ATOM 2098 C CA . GLU B 1 92 ? -23.312 -2.896 0.496 1 95.31 92 GLU B CA 1
ATOM 2099 C C . GLU B 1 92 ? -21.953 -2.305 0.182 1 95.31 92 GLU B C 1
ATOM 2101 O O . GLU B 1 92 ? -21.516 -2.312 -0.971 1 95.31 92 GLU B O 1
ATOM 2106 N N . VAL B 1 93 ? -21.266 -1.818 1.202 1 95 93 VAL B N 1
ATOM 2107 C CA . VAL B 1 93 ? -19.953 -1.215 1.006 1 95 93 VAL B CA 1
ATOM 2108 C C . VAL B 1 93 ? -18.938 -2.295 0.64 1 95 93 VAL B C 1
ATOM 2110 O O . VAL B 1 93 ? -18.125 -2.104 -0.26 1 95 93 VAL B O 1
ATOM 2113 N N . LYS B 1 94 ? -19.016 -3.393 1.301 1 95.38 94 LYS B N 1
ATOM 2114 C CA . LYS B 1 94 ? -18.125 -4.508 0.974 1 95.38 94 LYS B CA 1
ATOM 2115 C C . LYS B 1 94 ? -18.328 -4.965 -0.468 1 95.38 94 LYS B C 1
ATOM 2117 O O . LYS B 1 94 ? -17.359 -5.242 -1.179 1 95.38 94 LYS B O 1
ATOM 2122 N N . GLN B 1 95 ? -19.578 -5.027 -0.869 1 95.81 95 GLN B N 1
ATOM 2123 C CA . GLN B 1 95 ? -19.906 -5.43 -2.234 1 95.81 95 GLN B CA 1
ATOM 2124 C C . GLN B 1 95 ? -19.391 -4.41 -3.244 1 95.81 95 GLN B C 1
ATOM 2126 O O . GLN B 1 95 ? -18.953 -4.777 -4.34 1 95.81 95 GLN B O 1
ATOM 2131 N N . ALA B 1 96 ? -19.469 -3.18 -2.906 1 95.56 96 ALA B N 1
ATOM 2132 C CA . ALA B 1 96 ? -18.969 -2.139 -3.801 1 95.56 96 ALA B CA 1
ATOM 2133 C C . ALA B 1 96 ? -17.469 -2.277 -4.016 1 95.56 96 ALA B C 1
ATOM 2135 O O . ALA B 1 96 ? -16.969 -2.104 -5.133 1 95.56 96 ALA B O 1
ATOM 2136 N N . VAL B 1 97 ? -16.719 -2.566 -2.967 1 95.81 97 VAL B N 1
ATOM 2137 C CA . VAL B 1 97 ? -15.281 -2.791 -3.07 1 95.81 97 VAL B CA 1
ATOM 2138 C C . VAL B 1 97 ? -15.008 -4.012 -3.949 1 95.81 97 VAL B C 1
ATOM 2140 O O . VAL B 1 97 ? -14.164 -3.959 -4.848 1 95.81 97 VAL B O 1
ATOM 2143 N N . ARG B 1 98 ? -15.727 -5.051 -3.715 1 96.38 98 ARG B N 1
ATOM 2144 C CA . ARG B 1 98 ? -15.617 -6.273 -4.504 1 96.38 98 ARG B CA 1
ATOM 2145 C C . ARG B 1 98 ? -15.859 -5.996 -5.98 1 96.38 98 ARG B C 1
ATOM 2147 O O . ARG B 1 98 ? -15.094 -6.445 -6.84 1 96.38 98 ARG B O 1
ATOM 2154 N N . ASN B 1 99 ? -16.891 -5.297 -6.25 1 97 99 ASN B N 1
ATOM 2155 C CA . ASN B 1 99 ? -17.266 -4.992 -7.625 1 97 99 ASN B CA 1
ATOM 2156 C C . ASN B 1 99 ? -16.203 -4.152 -8.32 1 97 99 ASN B C 1
ATOM 2158 O O . ASN B 1 99 ? -15.953 -4.32 -9.516 1 97 99 ASN B O 1
ATOM 2162 N N . THR B 1 100 ? -15.641 -3.24 -7.578 1 97.31 100 THR B N 1
ATOM 2163 C CA . THR B 1 100 ? -14.578 -2.41 -8.141 1 97.31 100 THR B CA 1
ATOM 2164 C C . THR B 1 100 ? -13.375 -3.264 -8.531 1 97.31 100 THR B C 1
ATOM 2166 O O . THR B 1 100 ? -12.805 -3.09 -9.609 1 97.31 100 THR B O 1
ATOM 2169 N N . LEU B 1 101 ? -13.008 -4.215 -7.676 1 97.25 101 LEU B N 1
ATOM 2170 C CA . LEU B 1 101 ? -11.891 -5.105 -7.957 1 97.25 101 LEU B CA 1
ATOM 2171 C C . LEU B 1 101 ? -12.188 -5.98 -9.172 1 97.25 101 LEU B C 1
ATOM 2173 O O . LEU B 1 101 ? -11.336 -6.137 -10.055 1 97.25 101 LEU B O 1
ATOM 2177 N N . LEU B 1 102 ? -13.367 -6.527 -9.219 1 97.94 102 LEU B N 1
ATOM 2178 C CA . LEU B 1 102 ? -13.758 -7.41 -10.32 1 97.94 102 LEU B CA 1
ATOM 2179 C C . LEU B 1 102 ? -13.789 -6.648 -11.641 1 97.94 102 LEU B C 1
ATOM 2181 O O . LEU B 1 102 ? -13.328 -7.156 -12.664 1 97.94 102 LEU B O 1
ATOM 2185 N N . LYS B 1 103 ? -14.391 -5.492 -11.609 1 97.75 103 LYS B N 1
ATOM 2186 C CA . LYS B 1 103 ? -14.453 -4.645 -12.805 1 97.75 103 LYS B CA 1
ATOM 2187 C C . LYS B 1 103 ? -13.055 -4.355 -13.344 1 97.75 103 LYS B C 1
ATOM 2189 O O . LYS B 1 103 ? -12.805 -4.527 -14.539 1 97.75 103 LYS B O 1
ATOM 2194 N N . ASN B 1 104 ? -12.156 -3.955 -12.492 1 98.12 104 ASN B N 1
ATOM 2195 C CA . ASN B 1 104 ? -10.805 -3.6 -12.922 1 98.12 104 ASN B CA 1
ATOM 2196 C C . ASN B 1 104 ? -10.008 -4.832 -13.336 1 98.12 104 ASN B C 1
ATOM 2198 O O . ASN B 1 104 ? -9.219 -4.777 -14.281 1 98.12 104 ASN B O 1
ATOM 2202 N N . ALA B 1 105 ? -10.195 -5.926 -12.633 1 98 105 ALA B N 1
ATOM 2203 C CA . ALA B 1 105 ? -9.539 -7.168 -13.031 1 98 105 ALA B CA 1
ATOM 2204 C C . ALA B 1 105 ? -9.977 -7.594 -14.43 1 98 105 ALA B C 1
ATOM 2206 O O . ALA B 1 105 ? -9.156 -8.047 -15.234 1 98 105 ALA B O 1
ATOM 2207 N N . ARG B 1 106 ? -11.227 -7.488 -14.703 1 98 106 ARG B N 1
ATOM 2208 C CA . ARG B 1 106 ? -11.758 -7.816 -16.031 1 98 106 ARG B CA 1
ATOM 2209 C C . ARG B 1 106 ? -11.102 -6.961 -17.109 1 98 106 ARG B C 1
ATOM 2211 O O . ARG B 1 106 ? -10.812 -7.445 -18.203 1 98 106 ARG B O 1
ATOM 2218 N N . GLU B 1 107 ? -10.922 -5.707 -16.797 1 97.62 107 GLU B N 1
ATOM 2219 C CA . GLU B 1 107 ? -10.352 -4.754 -17.75 1 97.62 107 GLU B CA 1
ATOM 2220 C C . GLU B 1 107 ? -8.859 -5.02 -17.969 1 97.62 107 GLU B C 1
ATOM 2222 O O . GLU B 1 107 ? -8.344 -4.777 -19.047 1 97.62 107 GLU B O 1
ATOM 2227 N N . ILE B 1 108 ? -8.195 -5.547 -17.031 1 98.06 108 ILE B N 1
ATOM 2228 C CA . ILE B 1 108 ? -6.734 -5.52 -17.031 1 98.06 108 ILE B CA 1
ATOM 2229 C C . ILE B 1 108 ? -6.195 -6.906 -17.359 1 98.06 108 ILE B C 1
ATOM 2231 O O . ILE B 1 108 ? -5.219 -7.039 -18.109 1 98.06 108 ILE B O 1
ATOM 2235 N N . TYR B 1 109 ? -6.797 -7.902 -16.844 1 98.19 109 TYR B N 1
ATOM 2236 C CA . TYR B 1 109 ? -6.262 -9.25 -17 1 98.19 109 TYR B CA 1
ATOM 2237 C C . TYR B 1 109 ? -7 -10.016 -18.094 1 98.19 109 TYR B C 1
ATOM 2239 O O . TYR B 1 109 ? -8.156 -9.703 -18.406 1 98.19 109 TYR B O 1
ATOM 2247 N N . THR B 1 110 ? -6.367 -11.047 -18.609 1 97.88 110 THR B N 1
ATOM 2248 C CA . THR B 1 110 ? -6.992 -12.008 -19.5 1 97.88 110 THR B CA 1
ATOM 2249 C C . THR B 1 110 ? -7.508 -13.219 -18.734 1 97.88 110 THR B C 1
ATOM 2251 O O . THR B 1 110 ? -7.145 -13.422 -17.578 1 97.88 110 THR B O 1
ATOM 2254 N N . GLN B 1 111 ? -8.359 -14.008 -19.438 1 98.19 111 GLN B N 1
ATOM 2255 C CA . GLN B 1 111 ? -8.836 -15.258 -18.844 1 98.19 111 GLN B CA 1
ATOM 2256 C C . GLN B 1 111 ? -7.676 -16.172 -18.484 1 98.19 111 GLN B C 1
ATOM 2258 O O . GLN B 1 111 ? -7.691 -16.797 -17.422 1 98.19 111 GLN B O 1
ATOM 2263 N N . GLU B 1 112 ? -6.68 -16.188 -19.344 1 97.81 112 GLU B N 1
ATOM 2264 C CA . GLU B 1 112 ? -5.512 -17.031 -19.094 1 97.81 112 GLU B CA 1
ATOM 2265 C C . GLU B 1 112 ? -4.785 -16.609 -17.828 1 97.81 112 GLU B C 1
ATOM 2267 O O . GLU B 1 112 ? -4.367 -17.453 -17.031 1 97.81 112 GLU B O 1
ATOM 2272 N N . GLU B 1 113 ? -4.625 -15.312 -17.641 1 98.31 113 GLU B N 1
ATOM 2273 C CA . GLU B 1 113 ? -3.969 -14.781 -16.453 1 98.31 113 GLU B CA 1
ATOM 2274 C C . GLU B 1 113 ? -4.773 -15.094 -15.195 1 98.31 113 GLU B C 1
ATOM 2276 O O . GLU B 1 113 ? -4.215 -15.516 -14.18 1 98.31 113 GLU B O 1
ATOM 2281 N N . ILE B 1 114 ? -6.047 -14.914 -15.305 1 98.62 114 ILE B N 1
ATOM 2282 C CA . ILE B 1 114 ? -6.926 -15.219 -14.188 1 98.62 114 ILE B CA 1
ATOM 2283 C C . ILE B 1 114 ? -6.867 -16.703 -13.867 1 98.62 114 ILE B C 1
ATOM 2285 O O . ILE B 1 114 ? -6.762 -17.109 -12.703 1 98.62 114 ILE B O 1
ATOM 2289 N N . ASP B 1 115 ? -6.848 -17.547 -14.859 1 98.44 115 ASP B N 1
ATOM 2290 C CA . ASP B 1 115 ? -6.746 -19 -14.664 1 98.44 115 ASP B CA 1
ATOM 2291 C C . ASP B 1 115 ? -5.426 -19.359 -13.984 1 98.44 115 ASP B C 1
ATOM 2293 O O . ASP B 1 115 ? -5.395 -20.219 -13.102 1 98.44 115 ASP B O 1
ATOM 2297 N N . GLY B 1 116 ? -4.398 -18.75 -14.469 1 98.25 116 GLY B N 1
ATOM 2298 C CA . GLY B 1 116 ? -3.104 -18.984 -13.844 1 98.25 116 GLY B CA 1
ATOM 2299 C C . GLY B 1 116 ? -3.072 -18.594 -12.375 1 98.25 116 GLY B C 1
ATOM 2300 O O . GLY B 1 116 ? -2.533 -19.344 -11.555 1 98.25 116 GLY B O 1
ATOM 2301 N N . MET B 1 117 ? -3.688 -17.469 -12.016 1 98.44 117 MET B N 1
ATOM 2302 C CA . MET B 1 117 ? -3.742 -17.047 -10.617 1 98.44 117 MET B CA 1
ATOM 2303 C C . MET B 1 117 ? -4.625 -17.984 -9.797 1 98.44 117 MET B C 1
ATOM 2305 O O . MET B 1 117 ? -4.293 -18.312 -8.656 1 98.44 117 MET B O 1
ATOM 2309 N N . ILE B 1 118 ? -5.703 -18.406 -10.375 1 98.56 118 ILE B N 1
ATOM 2310 C CA . ILE B 1 118 ? -6.578 -19.328 -9.672 1 98.56 118 ILE B CA 1
ATOM 2311 C C . ILE B 1 118 ? -5.828 -20.641 -9.391 1 98.56 118 ILE B C 1
ATOM 2313 O O . ILE B 1 118 ? -5.918 -21.188 -8.289 1 98.56 118 ILE B O 1
ATOM 2317 N N . ALA B 1 119 ? -5.102 -21.078 -10.352 1 98.31 119 ALA B N 1
ATOM 2318 C CA . ALA B 1 119 ? -4.371 -22.344 -10.195 1 98.31 119 ALA B CA 1
ATOM 2319 C C . ALA B 1 119 ? -3.324 -22.234 -9.086 1 98.31 119 ALA B C 1
ATOM 2321 O O . ALA B 1 119 ? -3.207 -23.125 -8.242 1 98.31 119 ALA B O 1
ATOM 2322 N N . PHE B 1 120 ? -2.604 -21.203 -9.117 1 98.31 120 PHE B N 1
ATOM 2323 C CA . PHE B 1 120 ? -1.568 -21.047 -8.102 1 98.31 120 PHE B CA 1
ATOM 2324 C C . PHE B 1 120 ? -2.186 -20.781 -6.73 1 98.31 120 PHE B C 1
ATOM 2326 O O . PHE B 1 120 ? -1.94 -21.516 -5.777 1 98.31 120 PHE B O 1
ATOM 2333 N N . TYR B 1 121 ? -3.055 -19.734 -6.605 1 97.81 121 TYR B N 1
ATOM 2334 C CA . TYR B 1 121 ? -3.57 -19.297 -5.312 1 97.81 121 TYR B CA 1
ATOM 2335 C C . TYR B 1 121 ? -4.613 -20.281 -4.785 1 97.81 121 TYR B C 1
ATOM 2337 O O . TYR B 1 121 ? -4.949 -20.25 -3.598 1 97.81 121 TYR B O 1
ATOM 2345 N N . GLY B 1 122 ? -5.121 -21.062 -5.652 1 97.94 122 GLY B N 1
ATOM 2346 C CA . GLY B 1 122 ? -6.035 -22.109 -5.219 1 97.94 122 GLY B CA 1
ATOM 2347 C C . GLY B 1 122 ? -5.324 -23.328 -4.645 1 97.94 122 GLY B C 1
ATOM 2348 O O . GLY B 1 122 ? -5.949 -24.172 -3.994 1 97.94 122 GLY B O 1
ATOM 2349 N N . SER B 1 123 ? -4.012 -23.469 -4.855 1 98 123 SER B N 1
ATOM 2350 C CA . SER B 1 123 ? -3.217 -24.562 -4.32 1 98 123 SER B CA 1
ATOM 2351 C C . SER B 1 123 ? -2.93 -24.375 -2.834 1 98 123 SER B C 1
ATOM 2353 O O . SER B 1 123 ? -3.031 -23.25 -2.318 1 98 123 SER B O 1
ATOM 2355 N N . PRO B 1 124 ? -2.523 -25.453 -2.121 1 97.69 124 PRO B N 1
ATOM 2356 C CA . PRO B 1 124 ? -2.15 -25.312 -0.712 1 97.69 124 PRO B CA 1
ATOM 2357 C C . PRO B 1 124 ? -0.977 -24.359 -0.506 1 97.69 124 PRO B C 1
ATOM 2359 O O . PRO B 1 124 ? -0.998 -23.547 0.416 1 97.69 124 PRO B O 1
ATOM 2362 N N . VAL B 1 125 ? -0.028 -24.422 -1.396 1 97.44 125 VAL B N 1
ATOM 2363 C CA . VAL B 1 125 ? 1.139 -23.562 -1.318 1 97.44 125 VAL B CA 1
ATOM 2364 C C . VAL B 1 125 ? 0.719 -22.109 -1.562 1 97.44 125 VAL B C 1
ATOM 2366 O O . VAL B 1 125 ? 1.139 -21.203 -0.836 1 97.44 125 VAL B O 1
ATOM 2369 N N . GLY B 1 126 ? -0.132 -21.891 -2.551 1 97.88 126 GLY B N 1
ATOM 2370 C CA . GLY B 1 126 ? -0.624 -20.547 -2.846 1 97.88 126 GLY B CA 1
ATOM 2371 C C . GLY B 1 126 ? -1.433 -19.938 -1.713 1 97.88 126 GLY B C 1
ATOM 2372 O O . GLY B 1 126 ? -1.295 -18.766 -1.408 1 97.88 126 GLY B O 1
ATOM 2373 N N . GLN B 1 127 ? -2.26 -20.734 -1.096 1 97.81 127 GLN B N 1
ATOM 2374 C CA . GLN B 1 127 ? -3.068 -20.266 0.025 1 97.81 127 GLN B CA 1
ATOM 2375 C C . GLN B 1 127 ? -2.191 -19.891 1.218 1 97.81 127 GLN B C 1
ATOM 2377 O O . GLN B 1 127 ? -2.475 -18.922 1.928 1 97.81 127 GLN B O 1
ATOM 2382 N N . SER B 1 128 ? -1.128 -20.656 1.4 1 97.69 128 SER B N 1
ATOM 2383 C CA . SER B 1 128 ? -0.181 -20.328 2.459 1 97.69 128 SER B CA 1
ATOM 2384 C C . SER B 1 128 ? 0.504 -18.984 2.182 1 97.69 128 SER B C 1
ATOM 2386 O O . SER B 1 128 ? 0.682 -18.172 3.092 1 97.69 128 SER B O 1
ATOM 2388 N N . VAL B 1 129 ? 0.854 -18.703 0.971 1 97.62 129 VAL B N 1
ATOM 2389 C CA . VAL B 1 129 ? 1.476 -17.453 0.562 1 97.62 129 VAL B CA 1
ATOM 2390 C C . VAL B 1 129 ? 0.499 -16.297 0.778 1 97.62 129 VAL B C 1
ATOM 2392 O O . VAL B 1 129 ? 0.869 -15.258 1.329 1 97.62 129 VAL B O 1
ATOM 2395 N N . VAL B 1 130 ? -0.785 -16.484 0.374 1 96.56 130 VAL B N 1
ATOM 2396 C CA . VAL B 1 130 ? -1.819 -15.477 0.534 1 96.56 130 VAL B CA 1
ATOM 2397 C C . VAL B 1 130 ? -1.966 -15.109 2.012 1 96.56 130 VAL B C 1
ATOM 2399 O O . VAL B 1 130 ? -2.086 -13.938 2.359 1 96.56 130 VAL B O 1
ATOM 2402 N N . ALA B 1 131 ? -1.907 -16.094 2.867 1 95 131 ALA B N 1
ATOM 2403 C CA . ALA B 1 131 ? -2.1 -15.891 4.301 1 95 131 ALA B CA 1
ATOM 2404 C C . ALA B 1 131 ? -0.917 -15.148 4.918 1 95 131 ALA B C 1
ATOM 2406 O O . ALA B 1 131 ? -1.084 -14.375 5.867 1 95 131 ALA B O 1
ATOM 2407 N N . LYS B 1 132 ? 0.298 -15.289 4.352 1 96.81 132 LYS B N 1
ATOM 2408 C CA . LYS B 1 132 ? 1.51 -14.781 4.988 1 96.81 132 LYS B CA 1
ATOM 2409 C C . LYS B 1 132 ? 1.949 -13.461 4.359 1 96.81 132 LYS B C 1
ATOM 2411 O O . LYS B 1 132 ? 2.734 -12.719 4.949 1 96.81 132 LYS B O 1
ATOM 2416 N N . ASN B 1 133 ? 1.445 -13.156 3.193 1 95.44 133 ASN B N 1
ATOM 2417 C CA . ASN B 1 133 ? 1.896 -11.992 2.443 1 95.44 133 ASN B CA 1
ATOM 2418 C C . ASN B 1 133 ? 1.705 -10.703 3.242 1 95.44 133 ASN B C 1
ATOM 2420 O O . ASN B 1 133 ? 2.598 -9.852 3.281 1 95.44 133 ASN B O 1
ATOM 2424 N N . PRO B 1 134 ? 0.564 -10.578 3.9 1 92.94 134 PRO B N 1
ATOM 2425 C CA . PRO B 1 134 ? 0.405 -9.336 4.664 1 92.94 134 PRO B CA 1
ATOM 2426 C C . PRO B 1 134 ? 1.479 -9.164 5.734 1 92.94 134 PRO B C 1
ATOM 2428 O O . PRO B 1 134 ? 1.909 -8.039 6.004 1 92.94 134 PRO B O 1
ATOM 2431 N N . ARG B 1 135 ? 1.861 -10.219 6.332 1 95.44 135 ARG B N 1
ATOM 2432 C CA . ARG B 1 135 ? 2.932 -10.148 7.32 1 95.44 135 ARG B CA 1
ATOM 2433 C C . ARG B 1 135 ? 4.25 -9.742 6.672 1 95.44 135 ARG B C 1
ATOM 2435 O O . ARG B 1 135 ? 4.992 -8.93 7.227 1 95.44 135 ARG B O 1
ATOM 2442 N N . LEU B 1 136 ? 4.617 -10.266 5.48 1 97.44 136 LEU B N 1
ATOM 2443 C CA . LEU B 1 136 ? 5.828 -9.891 4.754 1 97.44 136 LEU B CA 1
ATOM 2444 C C . LEU B 1 136 ? 5.82 -8.406 4.41 1 97.44 136 LEU B C 1
ATOM 2446 O O . LEU B 1 136 ? 6.809 -7.707 4.648 1 97.44 136 LEU B O 1
ATOM 2450 N N . ILE B 1 137 ? 4.719 -8.008 3.893 1 94 137 ILE B N 1
ATOM 2451 C CA . ILE B 1 137 ? 4.594 -6.629 3.426 1 94 137 ILE B CA 1
ATOM 2452 C C . ILE B 1 137 ? 4.695 -5.672 4.609 1 94 137 ILE B C 1
ATOM 2454 O O . ILE B 1 137 ? 5.508 -4.742 4.598 1 94 137 ILE B O 1
ATOM 2458 N N . LYS B 1 138 ? 3.969 -5.91 5.59 1 93.38 138 LYS B N 1
ATOM 2459 C CA . LYS B 1 138 ? 3.936 -5.027 6.75 1 93.38 138 LYS B CA 1
ATOM 2460 C C . LYS B 1 138 ? 5.305 -4.949 7.422 1 93.38 138 LYS B C 1
ATOM 2462 O O . LYS B 1 138 ? 5.793 -3.859 7.723 1 93.38 138 LYS B O 1
ATOM 2467 N N . LYS B 1 139 ? 5.836 -6.055 7.684 1 96.31 139 LYS B N 1
ATOM 2468 C CA . LYS B 1 139 ? 7.141 -6.094 8.344 1 96.31 139 LYS B CA 1
ATOM 2469 C C . LYS B 1 139 ? 8.203 -5.406 7.492 1 96.31 139 LYS B C 1
ATOM 2471 O O . LYS B 1 139 ? 8.977 -4.586 7.996 1 96.31 139 LYS B O 1
ATOM 2476 N N . SER B 1 140 ? 8.281 -5.664 6.223 1 96.94 140 SER B N 1
ATOM 2477 C CA . SER B 1 140 ? 9.281 -5.098 5.328 1 96.94 140 SER B CA 1
ATOM 2478 C C . SER B 1 140 ? 9.078 -3.598 5.145 1 96.94 140 SER B C 1
ATOM 2480 O O . SER B 1 140 ? 10.031 -2.82 5.227 1 96.94 140 SER B O 1
ATOM 2482 N N . MET B 1 141 ? 7.887 -3.244 4.961 1 93.5 141 MET B N 1
ATOM 2483 C CA . MET B 1 141 ? 7.594 -1.832 4.734 1 93.5 141 MET B CA 1
ATOM 2484 C C . MET B 1 141 ? 7.898 -1.008 5.98 1 93.5 141 MET B C 1
ATOM 2486 O O . MET B 1 141 ? 8.375 0.124 5.879 1 93.5 141 MET B O 1
ATOM 2490 N N . SER B 1 142 ? 7.605 -1.559 7.102 1 94.44 142 SER B N 1
ATOM 2491 C CA . SER B 1 142 ? 7.914 -0.866 8.344 1 94.44 142 SER B CA 1
ATOM 2492 C C . SER B 1 142 ? 9.422 -0.662 8.508 1 94.44 142 SER B C 1
ATOM 2494 O O . SER B 1 142 ? 9.867 0.434 8.844 1 94.44 142 SER B O 1
ATOM 2496 N N . GLU B 1 143 ? 10.188 -1.668 8.227 1 95.75 143 GLU B N 1
ATOM 2497 C CA . GLU B 1 143 ? 11.641 -1.581 8.352 1 95.75 143 GLU B CA 1
ATOM 2498 C C . GLU B 1 143 ? 12.234 -0.658 7.289 1 95.75 143 GLU B C 1
ATOM 2500 O O . GLU B 1 143 ? 13.141 0.125 7.574 1 95.75 143 GLU B O 1
ATOM 2505 N N . ILE B 1 144 ? 11.711 -0.68 6.133 1 94.5 144 ILE B N 1
ATOM 2506 C CA . ILE B 1 144 ? 12.195 0.154 5.039 1 94.5 144 ILE B CA 1
ATOM 2507 C C . ILE B 1 144 ? 11.812 1.611 5.293 1 94.5 144 ILE B C 1
ATOM 2509 O O . ILE B 1 144 ? 12.633 2.516 5.094 1 94.5 144 ILE B O 1
ATOM 2513 N N . ALA B 1 145 ? 10.609 1.794 5.762 1 90.62 145 ALA B N 1
ATOM 2514 C CA . ALA B 1 145 ? 10.125 3.145 6.035 1 90.62 145 ALA B CA 1
ATOM 2515 C C . ALA B 1 145 ? 10.984 3.836 7.086 1 90.62 145 ALA B C 1
ATOM 2517 O O . ALA B 1 145 ? 11.328 5.012 6.945 1 90.62 145 ALA B O 1
ATOM 2518 N N . VAL B 1 146 ? 11.289 3.166 8.094 1 89.88 146 VAL B N 1
ATOM 2519 C CA . VAL B 1 146 ? 12.094 3.725 9.172 1 89.88 146 VAL B CA 1
ATOM 2520 C C . VAL B 1 146 ? 13.461 4.145 8.633 1 89.88 146 VAL B C 1
ATOM 2522 O O . VAL B 1 146 ? 13.906 5.27 8.867 1 89.88 146 VAL B O 1
ATOM 2525 N N . SER B 1 147 ? 14.047 3.305 7.875 1 90.75 147 SER B N 1
ATOM 2526 C CA . SER B 1 147 ? 15.359 3.605 7.309 1 90.75 147 SER B CA 1
ATOM 2527 C C . SER B 1 147 ? 15.266 4.703 6.254 1 90.75 147 SER B C 1
ATOM 2529 O O . SER B 1 147 ? 16.141 5.574 6.18 1 90.75 147 SER B O 1
ATOM 2531 N N . TRP B 1 148 ? 14.289 4.664 5.527 1 90 148 TRP B N 1
ATOM 2532 C CA . TRP B 1 148 ? 14.086 5.633 4.457 1 90 148 TRP B CA 1
ATOM 2533 C C . TRP B 1 148 ? 13.867 7.035 5.02 1 90 148 TRP B C 1
ATOM 2535 O O . TRP B 1 148 ? 14.453 8.008 4.535 1 90 148 TRP B O 1
ATOM 2545 N N . THR B 1 149 ? 13.062 7.152 6.031 1 88.81 149 THR B N 1
ATOM 2546 C CA . THR B 1 149 ? 12.773 8.438 6.66 1 88.81 149 THR B CA 1
ATOM 2547 C C . THR B 1 149 ? 14.039 9.055 7.25 1 88.81 149 THR B C 1
ATOM 2549 O O . THR B 1 149 ? 14.32 10.234 7.035 1 88.81 149 THR B O 1
ATOM 2552 N N . ALA B 1 150 ? 14.742 8.203 7.906 1 91.31 150 ALA B N 1
ATOM 2553 C CA . ALA B 1 150 ? 15.984 8.688 8.516 1 91.31 150 ALA B CA 1
ATOM 2554 C C . ALA B 1 150 ? 16.969 9.148 7.445 1 91.31 150 ALA B C 1
ATOM 2556 O O . ALA B 1 150 ? 17.547 10.234 7.551 1 91.31 150 ALA B O 1
ATOM 2557 N N . LEU B 1 151 ? 17.125 8.398 6.422 1 93.5 151 LEU B N 1
ATOM 2558 C CA . LEU B 1 151 ? 18.094 8.703 5.371 1 93.5 151 LEU B CA 1
ATOM 2559 C C . LEU B 1 151 ? 17.641 9.906 4.551 1 93.5 151 LEU B C 1
ATOM 2561 O O . LEU B 1 151 ? 18.438 10.805 4.262 1 93.5 151 LEU B O 1
ATOM 2565 N N . SER B 1 152 ? 16.406 9.961 4.195 1 92.06 152 SER B N 1
ATOM 2566 C CA . SER B 1 152 ? 15.883 11.07 3.406 1 92.06 152 SER B CA 1
ATOM 2567 C C . SER B 1 152 ? 15.953 12.383 4.18 1 92.06 152 SER B C 1
ATOM 2569 O O . SER B 1 152 ? 16.234 13.43 3.605 1 92.06 152 SER B O 1
ATOM 2571 N N . GLY B 1 153 ? 15.656 12.289 5.488 1 90.62 153 GLY B N 1
ATOM 2572 C CA . GLY B 1 153 ? 15.789 13.469 6.32 1 90.62 153 GLY B CA 1
ATOM 2573 C C . GLY B 1 153 ? 17.203 14.023 6.348 1 90.62 153 GLY B C 1
ATOM 2574 O O . GLY B 1 153 ? 17.406 15.227 6.207 1 90.62 153 GLY B O 1
ATOM 2575 N N . LYS B 1 154 ? 18.078 13.148 6.539 1 94.5 154 LYS B N 1
ATOM 2576 C CA . LYS B 1 154 ? 19.469 13.547 6.578 1 94.5 154 LYS B CA 1
ATOM 2577 C C . LYS B 1 154 ? 19.906 14.18 5.254 1 94.5 154 LYS B C 1
ATOM 2579 O O . LYS B 1 154 ? 20.547 15.227 5.242 1 94.5 154 LYS B O 1
ATOM 2584 N N . ILE B 1 155 ? 19.562 13.625 4.125 1 95.56 155 ILE B N 1
ATOM 2585 C CA . ILE B 1 155 ? 19.969 14.086 2.801 1 95.56 155 ILE B CA 1
ATOM 2586 C C . ILE B 1 155 ? 19.266 15.398 2.477 1 95.56 155 ILE B C 1
ATOM 2588 O O . ILE B 1 155 ? 19.875 16.312 1.925 1 95.56 155 ILE B O 1
ATOM 2592 N N . ALA B 1 156 ? 18.031 15.438 2.826 1 92.38 156 ALA B N 1
ATOM 2593 C CA . ALA B 1 156 ? 17.281 16.672 2.623 1 92.38 156 ALA B CA 1
ATOM 2594 C C . ALA B 1 156 ? 17.906 17.828 3.393 1 92.38 156 ALA B C 1
ATOM 2596 O O . ALA B 1 156 ? 18.047 18.938 2.859 1 92.38 156 ALA B O 1
ATOM 2597 N N . ARG B 1 157 ? 18.266 17.562 4.617 1 94 157 ARG B N 1
ATOM 2598 C CA . ARG B 1 157 ? 18.891 18.578 5.445 1 94 157 ARG B CA 1
ATOM 2599 C C . ARG B 1 157 ? 20.219 19.047 4.844 1 94 157 ARG B C 1
ATOM 2601 O O . ARG B 1 157 ? 20.578 20.219 4.941 1 94 157 ARG B O 1
ATOM 2608 N N . HIS B 1 158 ? 20.891 18.141 4.277 1 95.69 158 HIS B N 1
ATOM 2609 C CA . HIS B 1 158 ? 22.172 18.453 3.643 1 95.69 158 HIS B CA 1
ATOM 2610 C C . HIS B 1 158 ? 21.984 19.422 2.484 1 95.69 158 HIS B C 1
ATOM 2612 O O . HIS B 1 158 ? 22.812 20.312 2.275 1 95.69 158 HIS B O 1
ATOM 2618 N N . HIS B 1 159 ? 20.891 19.344 1.743 1 96.19 159 HIS B N 1
ATOM 2619 C CA . HIS B 1 159 ? 20.672 20.156 0.553 1 96.19 159 HIS B CA 1
ATOM 2620 C C . HIS B 1 159 ? 19.844 21.391 0.874 1 96.19 159 HIS B C 1
ATOM 2622 O O . HIS B 1 159 ? 19.703 22.281 0.035 1 96.19 159 HIS B O 1
ATOM 2628 N N . LEU B 1 160 ? 19.312 21.5 2.051 1 94 160 LEU B N 1
ATOM 2629 C CA . LEU B 1 160 ? 18.359 22.531 2.434 1 94 160 LEU B CA 1
ATOM 2630 C C . LEU B 1 160 ? 19 23.922 2.369 1 94 160 LEU B C 1
ATOM 2632 O O . LEU B 1 160 ? 18.391 24.859 1.871 1 94 160 LEU B O 1
ATOM 2636 N N . PRO B 1 161 ? 20.266 24.109 2.848 1 94.62 161 PRO B N 1
ATOM 2637 C CA . PRO B 1 161 ? 20.875 25.453 2.832 1 94.62 161 PRO B CA 1
ATOM 2638 C C . PRO B 1 161 ? 20.969 26.031 1.424 1 94.62 161 PRO B C 1
ATOM 2640 O O . PRO B 1 161 ? 20.625 27.203 1.208 1 94.62 161 PRO B O 1
ATOM 2643 N N . GLU B 1 162 ? 21.406 25.219 0.49 1 94.62 162 GLU B N 1
ATOM 2644 C CA . GLU B 1 162 ? 21.516 25.703 -0.885 1 94.62 162 GLU B CA 1
ATOM 2645 C C . GLU B 1 162 ? 20.141 26.047 -1.445 1 94.62 162 GLU B C 1
ATOM 2647 O O . GLU B 1 162 ? 19.984 27.031 -2.174 1 94.62 162 GLU B O 1
ATOM 2652 N N . PHE B 1 163 ? 19.188 25.297 -1.144 1 94.88 163 PHE B N 1
ATOM 2653 C CA . PHE B 1 163 ? 17.812 25.5 -1.589 1 94.88 163 PHE B CA 1
ATOM 2654 C C . PHE B 1 163 ? 17.25 26.797 -0.998 1 94.88 163 PHE B C 1
ATOM 2656 O O . PHE B 1 163 ? 16.656 27.594 -1.713 1 94.88 163 PHE B O 1
ATOM 2663 N N . THR B 1 164 ? 17.391 26.984 0.283 1 93.12 164 THR B N 1
ATOM 2664 C CA . THR B 1 164 ? 16.875 28.172 0.965 1 93.12 164 THR B CA 1
ATOM 2665 C C . THR B 1 164 ? 17.531 29.438 0.412 1 93.12 164 THR B C 1
ATOM 2667 O O . THR B 1 164 ? 16.859 30.453 0.233 1 93.12 164 THR B O 1
ATOM 2670 N N . GLU B 1 165 ? 18.812 29.375 0.137 1 93.5 165 GLU B N 1
ATOM 2671 C CA . GLU B 1 165 ? 19.531 30.5 -0.444 1 93.5 165 GLU B CA 1
ATOM 2672 C C . GLU B 1 165 ? 18.984 30.844 -1.827 1 93.5 165 GLU B C 1
ATOM 2674 O O . GLU B 1 165 ? 18.812 32.031 -2.16 1 93.5 165 GLU B O 1
ATOM 2679 N N . GLU B 1 166 ? 18.797 29.797 -2.592 1 93.56 166 GLU B N 1
ATOM 2680 C CA . GLU B 1 166 ? 18.234 30.031 -3.922 1 93.56 166 GLU B CA 1
ATOM 2681 C C . GLU B 1 166 ? 16.844 30.656 -3.844 1 93.56 166 GLU B C 1
ATOM 2683 O O . GLU B 1 166 ? 16.547 31.578 -4.598 1 93.56 166 GLU B O 1
ATOM 2688 N N . LEU B 1 167 ? 16.031 30.266 -2.934 1 91.81 167 LEU B N 1
ATOM 2689 C CA . LEU B 1 167 ? 14.695 30.812 -2.779 1 91.81 167 LEU B CA 1
ATOM 2690 C C . LEU B 1 167 ? 14.742 32.25 -2.33 1 91.81 167 LEU B C 1
ATOM 2692 O O . LEU B 1 167 ? 13.953 33.094 -2.797 1 91.81 167 LEU B O 1
ATOM 2696 N N . ARG B 1 168 ? 15.656 32.5 -1.435 1 90.88 168 ARG B N 1
ATOM 2697 C CA . ARG B 1 168 ? 15.836 33.875 -0.973 1 90.88 168 ARG B CA 1
ATOM 2698 C C . ARG B 1 168 ? 16.203 34.781 -2.131 1 90.88 168 ARG B C 1
ATOM 2700 O O . ARG B 1 168 ? 15.664 35.906 -2.242 1 90.88 168 ARG B O 1
ATOM 2707 N N . ARG B 1 169 ? 17.078 34.344 -2.963 1 91.88 169 ARG B N 1
ATOM 2708 C CA . ARG B 1 169 ? 17.484 35.156 -4.121 1 91.88 169 ARG B CA 1
ATOM 2709 C C . ARG B 1 169 ? 16.312 35.406 -5.059 1 91.88 169 ARG B C 1
ATOM 2711 O O . ARG B 1 169 ? 16.156 36.5 -5.602 1 91.88 169 ARG B O 1
ATOM 2718 N N . ILE B 1 170 ? 15.523 34.406 -5.227 1 91.81 170 ILE B N 1
ATOM 2719 C CA . ILE B 1 170 ? 14.367 34.5 -6.109 1 91.81 170 ILE B CA 1
ATOM 2720 C C . ILE B 1 170 ? 13.359 35.5 -5.52 1 91.81 170 ILE B C 1
ATOM 2722 O O . ILE B 1 170 ? 12.852 36.375 -6.227 1 91.81 170 ILE B O 1
ATOM 2726 N N . ILE B 1 171 ? 13.148 35.375 -4.23 1 85.94 171 ILE B N 1
ATOM 2727 C CA . ILE B 1 171 ? 12.141 36.188 -3.561 1 85.94 171 ILE B CA 1
ATOM 2728 C C . ILE B 1 171 ? 12.625 37.625 -3.439 1 85.94 171 ILE B C 1
ATOM 2730 O O . ILE B 1 171 ? 11.883 38.562 -3.727 1 85.94 171 ILE B O 1
ATOM 2734 N N . CYS B 1 172 ? 13.906 37.781 -3.127 1 84.25 172 CYS B N 1
ATOM 2735 C CA . CYS B 1 172 ? 14.453 39.125 -2.881 1 84.25 172 CYS B CA 1
ATOM 2736 C C . CYS B 1 172 ? 14.945 39.75 -4.176 1 84.25 172 CYS B C 1
ATOM 2738 O O . CYS B 1 172 ? 15.047 40.969 -4.273 1 84.25 172 CYS B O 1
ATOM 2740 N N . GLY B 1 173 ? 15.578 39.125 -5.086 1 70.06 173 GLY B N 1
ATOM 2741 C CA . GLY B 1 173 ? 16.141 39.719 -6.289 1 70.06 173 GLY B CA 1
ATOM 2742 C C . GLY B 1 173 ? 15.094 40.25 -7.242 1 70.06 173 GLY B C 1
ATOM 2743 O O . GLY B 1 173 ? 15.422 40.969 -8.203 1 70.06 173 GLY B O 1
ATOM 2744 N N . GLY B 1 174 ? 13.859 39.906 -7.359 1 55.25 174 GLY B N 1
ATOM 2745 C CA . GLY B 1 174 ? 12.93 40.625 -8.234 1 55.25 174 GLY B CA 1
ATOM 2746 C C . GLY B 1 174 ? 12.672 42.031 -7.801 1 55.25 174 GLY B C 1
ATOM 2747 O O . GLY B 1 174 ? 11.93 42.781 -8.461 1 55.25 174 GLY B O 1
ATOM 2748 N N . ILE B 1 175 ? 13.055 42.5 -6.652 1 46.69 175 ILE B N 1
ATOM 2749 C CA . ILE B 1 175 ? 12.742 43.875 -6.242 1 46.69 175 ILE B CA 1
ATOM 2750 C C . ILE B 1 175 ? 13.703 44.844 -6.918 1 46.69 175 ILE B C 1
ATOM 2752 O O . ILE B 1 175 ? 13.422 46.062 -7.012 1 46.69 175 ILE B O 1
ATOM 2756 N N . VAL B 1 176 ? 14.859 44.562 -7.344 1 40.69 176 VAL B N 1
ATOM 2757 C CA . VAL B 1 176 ? 15.719 45.625 -7.887 1 40.69 176 VAL B CA 1
ATOM 2758 C C . VAL B 1 176 ? 15.266 45.969 -9.305 1 40.69 176 VAL B C 1
ATOM 2760 O O . VAL B 1 176 ? 15.883 46.812 -9.961 1 40.69 176 VAL B O 1
ATOM 2763 N N . ASP B 1 177 ? 14.227 45.5 -9.969 1 33.94 177 ASP B N 1
ATOM 2764 C CA . ASP B 1 177 ? 13.977 46.406 -11.078 1 33.94 177 ASP B CA 1
ATOM 2765 C C . ASP B 1 177 ? 13.234 47.656 -10.602 1 33.94 177 ASP B C 1
ATOM 2767 O O . ASP B 1 177 ? 12.352 47.594 -9.75 1 33.94 177 ASP B O 1
#

Organism: Neisseria gonorrhoeae (strain ATCC 700825 / FA 1090) (NCBI:txid242231)

Nearest PDB structures (foldseek):
  3oao-assembly1_A  TM=5.609E-01  e=1.883E-03  Pseudomonas aeruginosa
  7sqc-assembly1_1J  TM=2.204E-01  e=6.088E+00  Chlamydomonas reinhardtii
  3na7-assembly1_A  TM=2.208E-01  e=8.015E+00  Helicobacter pylori NCTC 11638
  3oao-assembly1_A  TM=5.610E-01  e=3.384E-03  Pseudomonas aeruginosa
  7sqc-assembly1_1J  TM=2.204E-01  e=7.129E+00  Chlamydomonas reinhardtii